Protein AF-A0A960ABI2-F1 (afdb_monomer)

Radius of gyration: 29.82 Å; Cα contacts (8 Å, |Δi|>4): 302; chains: 1; bounding box: 76×62×78 Å

pLDDT: mean 75.03, std 23.2, range [28.2, 98.88]

Secondary structure (DSSP, 8-state):
--SHHHHHHHHHHHHHHHHS--PPPPPPP-------PPP----PPPP----------STTSS-------PPPPPPPPPSP-PPPPPPTTS-HHHHHHHHHHHHHHTTTT-S-EEEEEEEEEEEPPPHHHHTT--S-GGGGS--HHHHHHHHHHHHHTT-SEEEETTEEE-TT--EEEETTEEEETTEEEPSSEEEEEES-HHHHHHHHHH-HHHHHHHHHHH-TTT--EEEEEEEEEEEEPPP-S----SS------

Foldseek 3Di:
DPPPPVVVVVVVVVVVVVVPPDDPDDDDDDDDDDDDDDDDDDDDDDDDDDDDDDDDDDVPPPPDDDDDDDDDDDDDDDDDDDDDPPDCVPDPVSVVVVVVCVVVCQLQQQAKDKFWWKKKWWFFADPVLVVPAPDDSVLRADAQVLLVLLVVLLVVLVFSWKDKVLATDHPPWDWHDDDQFIATLNDTDHDRIMMMTHDDHVSSVVSCCPRPVSVVNVVLCVDSNRNIDIDMDTGRMDMRHGHPHDPPPPPDDPPDD

Structure (mmCIF, N/CA/C/O backbone):
data_AF-A0A960ABI2-F1
#
_entry.id   AF-A0A960ABI2-F1
#
loop_
_atom_site.group_PDB
_atom_site.id
_atom_site.type_symbol
_atom_site.label_atom_id
_atom_site.label_alt_id
_atom_site.label_comp_id
_atom_site.label_asym_id
_atom_site.label_entity_id
_atom_site.label_seq_id
_atom_site.pdbx_PDB_ins_code
_atom_site.Cartn_x
_atom_site.Cartn_y
_atom_site.Cartn_z
_atom_site.occupancy
_atom_site.B_iso_or_equiv
_atom_site.auth_seq_id
_atom_site.auth_comp_id
_atom_site.auth_asym_id
_atom_site.auth_atom_id
_atom_site.pdbx_PDB_model_num
ATOM 1 N N . MET A 1 1 ? 10.052 45.363 19.044 1.00 50.56 1 MET A N 1
ATOM 2 C CA . MET A 1 1 ? 10.915 44.821 20.112 1.00 50.56 1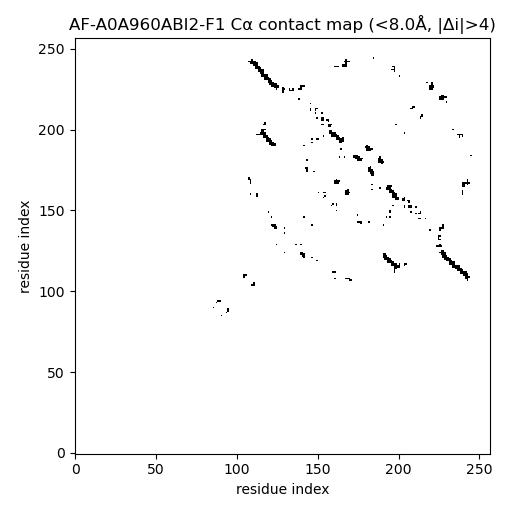 MET A CA 1
ATOM 3 C C . MET A 1 1 ? 10.696 43.316 20.104 1.00 50.56 1 MET A C 1
ATOM 5 O O . MET A 1 1 ? 9.774 42.836 20.737 1.00 50.56 1 MET A O 1
ATOM 9 N N . GLY A 1 2 ? 11.378 42.617 19.197 1.00 55.03 2 GLY A N 1
ATOM 10 C CA . GLY A 1 2 ? 11.049 41.233 18.820 1.00 55.03 2 GLY A CA 1
ATOM 11 C C . GLY A 1 2 ? 12.165 40.562 18.022 1.00 55.03 2 GLY A C 1
ATOM 12 O O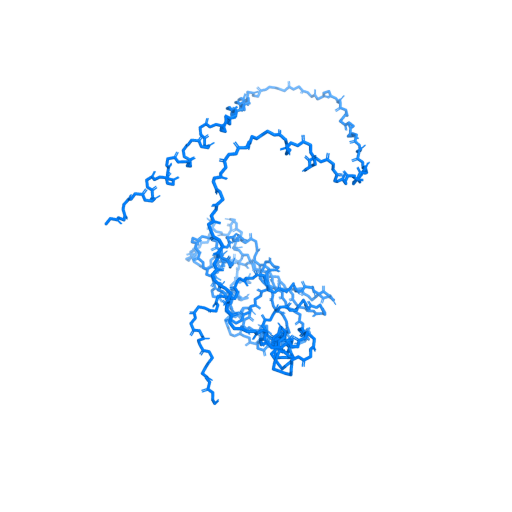 . GLY A 1 2 ? 11.887 39.722 17.183 1.00 55.03 2 GLY A O 1
ATOM 13 N N . ILE A 1 3 ? 13.410 40.993 18.249 1.00 50.91 3 ILE A N 1
ATOM 14 C CA . ILE A 1 3 ? 14.620 40.435 17.621 1.00 50.91 3 ILE A CA 1
ATOM 15 C C . ILE A 1 3 ? 15.522 39.772 18.689 1.00 50.91 3 ILE A C 1
ATOM 17 O O . ILE A 1 3 ? 16.488 39.103 18.366 1.00 50.91 3 ILE A O 1
ATOM 21 N N . GLU A 1 4 ? 15.178 39.857 19.980 1.00 57.94 4 GLU A N 1
ATOM 22 C CA . GLU A 1 4 ? 16.059 39.387 21.066 1.00 57.94 4 GLU A CA 1
ATOM 23 C C . GLU A 1 4 ? 15.903 37.894 21.417 1.00 57.94 4 GLU A C 1
ATOM 25 O O . GLU A 1 4 ? 16.764 37.332 22.089 1.00 57.94 4 GLU A O 1
ATOM 30 N N . MET A 1 5 ? 14.844 37.211 20.963 1.00 53.50 5 MET A N 1
ATOM 31 C CA . MET A 1 5 ? 14.592 35.819 21.370 1.00 53.50 5 MET A CA 1
ATOM 32 C C . MET A 1 5 ? 15.336 34.789 20.503 1.00 53.50 5 MET A C 1
ATOM 34 O O . MET A 1 5 ? 15.873 33.829 21.049 1.00 53.50 5 MET A O 1
ATOM 38 N N . GLU A 1 6 ? 15.446 35.005 19.186 1.00 55.84 6 GLU A N 1
ATOM 39 C CA . GLU A 1 6 ? 16.204 34.106 18.291 1.00 55.84 6 GLU A CA 1
ATOM 40 C C . GLU A 1 6 ? 17.719 34.194 18.513 1.00 55.84 6 GLU A C 1
ATOM 42 O O . GLU A 1 6 ? 18.421 33.181 18.447 1.00 55.84 6 GLU A O 1
ATOM 47 N N . GLU A 1 7 ? 18.227 35.386 18.837 1.00 59.41 7 GLU A N 1
ATOM 48 C CA . GLU A 1 7 ? 19.648 35.588 19.137 1.00 59.41 7 GLU A CA 1
ATOM 49 C C . GLU A 1 7 ? 20.041 34.930 20.462 1.00 59.41 7 GLU A C 1
ATOM 51 O O . GLU A 1 7 ? 21.113 34.332 20.567 1.00 59.41 7 GLU A O 1
ATOM 56 N N . THR A 1 8 ? 19.148 34.966 21.455 1.00 58.25 8 THR A N 1
ATOM 57 C CA . THR A 1 8 ? 19.381 34.319 22.751 1.00 58.25 8 THR A CA 1
ATOM 58 C C . THR A 1 8 ? 19.331 32.795 22.622 1.00 58.25 8 THR A C 1
ATOM 60 O O . THR A 1 8 ? 20.211 32.111 23.143 1.00 58.25 8 THR A O 1
ATOM 63 N N . LEU A 1 9 ? 18.376 32.255 21.850 1.00 61.50 9 LEU A N 1
ATOM 64 C CA . LEU A 1 9 ? 18.285 30.812 21.599 1.00 61.50 9 LEU A CA 1
ATOM 65 C C . LEU A 1 9 ? 19.489 30.282 20.807 1.00 61.50 9 LEU A C 1
ATOM 67 O O . LEU A 1 9 ? 20.021 29.223 21.128 1.00 61.50 9 LEU A O 1
ATOM 71 N N . SER A 1 10 ? 19.949 31.030 19.800 1.00 63.94 10 SER A N 1
ATOM 72 C CA . SER A 1 10 ? 21.108 30.637 18.986 1.00 63.94 10 SER A CA 1
ATOM 73 C C . SER A 1 10 ? 22.407 30.630 19.792 1.00 63.94 10 SER A C 1
ATOM 75 O O . SER A 1 10 ? 23.277 29.793 19.549 1.00 63.94 10 SER A O 1
ATOM 77 N N . ARG A 1 11 ? 22.537 31.536 20.770 1.00 67.88 11 ARG A N 1
ATOM 78 C CA . ARG A 1 11 ? 23.718 31.631 21.637 1.00 67.88 11 ARG A CA 1
ATOM 79 C C . ARG A 1 11 ? 23.794 30.475 22.635 1.00 67.88 11 ARG A C 1
ATOM 81 O O . ARG A 1 11 ? 24.857 29.880 22.776 1.00 67.88 11 ARG A O 1
ATOM 88 N N . GLU A 1 12 ? 22.663 30.114 23.240 1.00 63.44 12 GLU A N 1
ATOM 89 C CA . GLU A 1 12 ? 22.540 28.951 24.132 1.00 63.44 12 GLU A CA 1
ATOM 90 C C . GLU A 1 12 ? 22.800 27.631 23.384 1.00 63.44 12 GLU A C 1
ATOM 92 O O . GLU A 1 12 ? 23.529 26.768 23.874 1.00 63.44 12 GLU A O 1
ATOM 97 N N . LEU A 1 13 ? 22.284 27.484 22.154 1.00 65.12 13 LEU A N 1
ATOM 98 C CA . LEU A 1 13 ? 22.518 26.281 21.346 1.00 65.12 13 LEU A CA 1
ATOM 99 C C . LEU A 1 13 ? 24.001 26.114 20.968 1.00 65.12 13 LEU A C 1
ATOM 101 O O . LEU A 1 13 ? 24.516 24.995 20.971 1.00 65.12 13 LEU A O 1
ATOM 105 N N . HIS A 1 14 ? 24.693 27.221 20.669 1.00 63.38 14 HIS A N 1
ATOM 106 C CA . HIS A 1 14 ? 26.132 27.207 20.392 1.00 63.38 14 HIS A CA 1
ATOM 107 C C . HIS A 1 14 ? 26.955 26.847 21.636 1.00 63.38 14 HIS A C 1
ATOM 109 O O . HIS A 1 14 ? 27.910 26.086 21.519 1.00 63.38 14 HIS A O 1
ATOM 115 N N . GLU A 1 15 ? 26.578 27.325 22.827 1.00 68.75 15 GLU A N 1
ATOM 116 C CA . GLU A 1 15 ? 27.291 27.009 24.075 1.00 68.75 15 GLU A CA 1
ATOM 117 C C . GLU A 1 15 ? 27.152 25.528 24.477 1.00 68.75 15 GLU A C 1
ATOM 119 O O . GLU A 1 15 ? 28.102 24.919 24.980 1.00 68.75 15 GLU A O 1
ATOM 124 N N . VAL A 1 16 ? 25.997 24.913 24.204 1.00 64.75 16 VAL A N 1
ATOM 125 C CA . VAL A 1 16 ? 25.784 23.469 24.409 1.00 64.75 16 VAL A CA 1
ATOM 126 C C . VAL A 1 16 ? 26.562 22.638 23.384 1.00 64.75 16 VAL A C 1
ATOM 128 O O . VAL A 1 16 ? 27.161 21.624 23.751 1.00 64.75 16 VAL A O 1
ATOM 131 N N . ALA A 1 17 ? 26.602 23.070 22.120 1.00 57.53 17 ALA A N 1
ATOM 132 C CA . ALA A 1 17 ? 27.343 22.384 21.062 1.00 57.53 17 ALA A CA 1
ATOM 133 C C . ALA A 1 17 ? 28.865 22.400 21.301 1.00 57.53 17 ALA A C 1
ATOM 135 O O . ALA A 1 17 ? 29.517 21.378 21.101 1.00 57.53 17 ALA A O 1
ATOM 136 N N . ASP A 1 18 ? 29.420 23.507 21.806 1.00 59.41 18 ASP A N 1
ATOM 137 C CA . ASP A 1 18 ? 30.865 23.650 22.059 1.00 59.41 18 ASP A CA 1
ATOM 138 C C . ASP A 1 18 ? 31.349 22.812 23.262 1.00 59.41 18 ASP A C 1
ATOM 140 O O . ASP A 1 18 ? 32.520 22.442 23.367 1.00 59.41 18 ASP A O 1
ATOM 144 N N . ARG A 1 19 ? 30.435 22.454 24.175 1.00 57.38 19 ARG A N 1
ATOM 145 C CA . ARG A 1 19 ? 30.711 21.571 25.324 1.00 57.38 19 ARG A CA 1
ATOM 146 C C . ARG A 1 19 ? 30.591 20.081 24.998 1.00 57.38 19 ARG A C 1
ATOM 148 O O . ARG A 1 19 ? 31.100 19.252 25.756 1.00 57.38 19 ARG A O 1
ATOM 155 N N . LEU A 1 20 ? 29.970 19.729 23.873 1.00 51.91 20 LEU A N 1
ATOM 156 C CA . LEU A 1 20 ? 29.959 18.376 23.320 1.00 51.91 20 LEU A CA 1
ATOM 157 C C . LEU A 1 20 ? 31.232 18.169 22.492 1.00 51.91 20 LEU A C 1
ATOM 159 O O . LEU A 1 20 ? 31.223 18.236 21.267 1.00 51.91 20 LEU A O 1
ATOM 163 N N . ALA A 1 21 ? 32.351 17.905 23.168 1.00 44.94 21 ALA A N 1
ATOM 164 C CA . ALA A 1 21 ? 33.585 17.501 22.503 1.00 44.94 21 ALA A CA 1
ATOM 165 C C . ALA A 1 21 ? 33.379 16.147 21.794 1.00 44.94 21 ALA A C 1
ATOM 167 O O . ALA A 1 21 ? 33.555 15.084 22.390 1.00 44.94 21 ALA A O 1
ATOM 168 N N . VAL A 1 22 ? 32.986 16.182 20.519 1.00 52.03 22 VAL A N 1
ATOM 169 C CA . VAL A 1 22 ? 32.962 15.005 19.647 1.00 52.03 22 VAL A CA 1
ATOM 170 C C . VAL A 1 22 ? 34.419 14.653 19.331 1.00 52.03 22 VAL A C 1
ATOM 172 O O . VAL A 1 22 ? 35.119 15.469 18.724 1.00 52.03 22 VAL A O 1
ATOM 175 N N . PRO A 1 23 ? 34.931 13.482 19.751 1.00 44.78 23 PRO A N 1
ATOM 176 C CA . PRO A 1 23 ? 36.291 13.093 19.411 1.00 44.78 23 PRO A CA 1
ATOM 177 C C . PRO A 1 23 ? 36.419 12.965 17.885 1.00 44.78 23 PRO A C 1
ATOM 179 O O . PRO A 1 23 ? 35.484 12.490 17.233 1.00 44.78 23 PRO A O 1
ATOM 182 N N . PRO A 1 24 ? 37.558 13.360 17.289 1.00 55.47 24 PRO A N 1
ATOM 183 C CA . PRO A 1 24 ? 37.765 13.175 15.862 1.00 55.47 24 PRO A CA 1
ATOM 184 C C . PRO A 1 24 ? 37.650 11.687 15.511 1.00 55.47 24 PRO A C 1
ATOM 186 O O . PRO A 1 24 ? 38.212 10.828 16.196 1.00 55.47 24 PRO A O 1
ATOM 189 N N . MET A 1 25 ? 36.916 11.395 14.435 1.00 40.91 25 MET A N 1
ATOM 190 C CA . MET A 1 25 ? 36.805 10.048 13.876 1.00 40.91 25 MET A CA 1
ATOM 191 C C . MET A 1 25 ? 38.209 9.476 13.622 1.00 40.91 25 MET A C 1
ATOM 193 O O . MET A 1 25 ? 39.044 10.170 13.033 1.00 40.91 25 MET A O 1
ATOM 197 N N . PRO A 1 26 ? 38.501 8.231 14.038 1.00 50.69 26 PRO A N 1
ATOM 198 C CA . PRO A 1 26 ? 39.772 7.604 13.717 1.00 50.69 26 PRO A CA 1
ATOM 199 C C . PRO A 1 26 ? 39.891 7.437 12.200 1.00 50.69 26 PRO A C 1
ATOM 201 O O . PRO A 1 26 ? 38.970 6.954 11.538 1.00 50.69 26 PRO A O 1
ATOM 204 N N . SER A 1 27 ? 41.037 7.827 11.646 1.00 56.22 27 SER A N 1
ATOM 205 C CA . SER A 1 27 ? 41.346 7.631 10.232 1.00 56.22 27 SER A CA 1
ATOM 206 C C . SER A 1 27 ? 41.270 6.142 9.889 1.00 56.22 27 SER A C 1
ATOM 208 O O . SER A 1 27 ? 41.967 5.329 10.502 1.00 56.22 27 SER A O 1
ATOM 210 N N . LEU A 1 28 ? 40.448 5.776 8.903 1.00 45.78 28 LEU A N 1
ATOM 211 C CA . LEU A 1 28 ? 40.446 4.417 8.366 1.00 45.78 28 LEU A CA 1
ATOM 212 C C . LEU A 1 28 ? 41.828 4.111 7.761 1.00 45.78 28 LEU A C 1
ATOM 214 O O . LEU A 1 28 ? 42.373 4.952 7.040 1.00 45.78 28 LEU A O 1
ATOM 218 N N . PRO A 1 29 ? 42.418 2.934 8.028 1.00 49.16 29 PRO A N 1
ATOM 219 C CA . PRO A 1 29 ? 43.673 2.555 7.403 1.00 49.16 29 PRO A CA 1
ATOM 220 C C . PRO A 1 29 ? 43.482 2.389 5.891 1.00 49.16 29 PRO A C 1
ATOM 222 O O . PRO A 1 29 ? 42.629 1.632 5.429 1.00 49.16 29 PRO A O 1
ATOM 225 N N . SER A 1 30 ? 44.316 3.081 5.118 1.00 49.69 30 SER A N 1
ATOM 226 C CA . SER A 1 30 ? 44.442 2.903 3.674 1.00 49.69 30 SER A CA 1
ATOM 227 C C . SER A 1 30 ? 44.858 1.459 3.375 1.00 49.69 30 SER A C 1
ATOM 229 O O . SER A 1 30 ? 45.963 1.042 3.72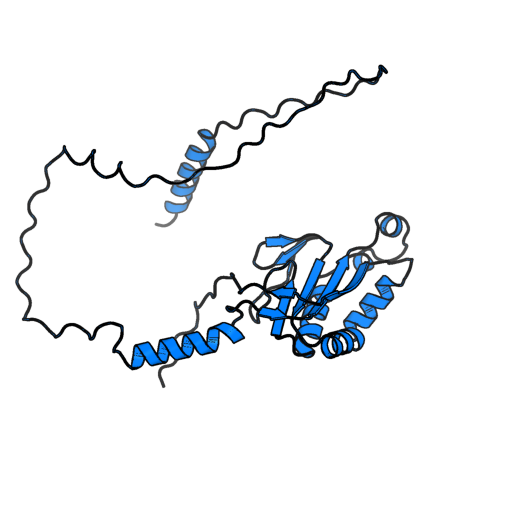9 1.00 49.69 30 SER A O 1
ATOM 231 N N . HIS A 1 31 ? 43.988 0.679 2.732 1.00 43.00 31 HIS A N 1
ATOM 232 C CA . HIS A 1 31 ? 44.311 -0.682 2.312 1.00 43.00 31 HIS A CA 1
ATOM 233 C C . HIS A 1 31 ? 45.368 -0.664 1.197 1.00 43.00 31 HIS A C 1
ATOM 235 O O . HIS A 1 31 ? 45.055 -0.499 0.022 1.00 43.00 31 HIS A O 1
ATOM 241 N N . ALA A 1 32 ? 46.629 -0.882 1.571 1.00 41.94 32 ALA A N 1
ATOM 242 C CA . ALA A 1 32 ? 47.635 -1.426 0.672 1.00 41.94 32 ALA A CA 1
ATOM 243 C C . ALA A 1 32 ? 47.506 -2.957 0.674 1.00 41.94 32 ALA A C 1
ATOM 245 O O . ALA A 1 32 ? 47.556 -3.603 1.722 1.00 41.94 32 ALA A O 1
ATOM 246 N N . SER A 1 33 ? 47.319 -3.534 -0.510 1.00 49.34 33 SER A N 1
ATOM 247 C CA . SER A 1 33 ? 47.290 -4.974 -0.738 1.00 49.34 33 SER A CA 1
ATOM 248 C C . SER A 1 33 ? 48.648 -5.605 -0.423 1.00 49.34 33 SER A C 1
ATOM 250 O O . SER A 1 33 ? 49.633 -5.268 -1.081 1.00 49.34 33 SER A O 1
ATOM 252 N N . ASN A 1 34 ? 48.706 -6.583 0.484 1.00 40.75 34 ASN A N 1
ATOM 253 C CA . ASN A 1 34 ? 49.533 -7.765 0.241 1.00 40.75 34 ASN A CA 1
ATOM 254 C C . ASN A 1 34 ? 49.132 -8.960 1.111 1.00 40.75 34 ASN A C 1
ATOM 256 O O . ASN A 1 34 ? 48.741 -8.811 2.266 1.00 40.75 34 ASN A O 1
ATOM 260 N N . GLY A 1 35 ? 49.198 -10.142 0.502 1.00 48.28 35 GLY A N 1
ATOM 261 C CA . GLY A 1 35 ? 48.619 -11.383 1.001 1.00 48.28 35 GLY A CA 1
ATOM 262 C C . GLY A 1 35 ? 49.272 -11.972 2.254 1.00 48.28 35 GLY A C 1
ATOM 263 O O . GLY A 1 35 ? 50.480 -11.900 2.459 1.00 48.28 35 GLY A O 1
ATOM 264 N N . GLY A 1 36 ? 48.434 -12.634 3.052 1.00 37.72 36 GLY A N 1
ATOM 265 C CA . GLY A 1 36 ? 48.808 -13.487 4.177 1.00 37.72 36 GLY A CA 1
ATOM 266 C C . GLY A 1 36 ? 47.552 -13.971 4.904 1.00 37.72 36 GLY A C 1
ATOM 267 O O . GLY A 1 36 ? 46.779 -13.163 5.405 1.00 37.72 36 GLY A O 1
ATOM 268 N N . GLN A 1 37 ? 47.302 -15.282 4.900 1.00 46.75 37 GLN A N 1
ATOM 269 C CA . GLN A 1 37 ? 46.106 -15.913 5.476 1.00 46.75 37 GLN A CA 1
ATOM 270 C C . GLN A 1 37 ? 46.039 -15.853 7.025 1.00 46.75 37 GLN A C 1
ATOM 272 O O . GLN A 1 37 ? 47.053 -15.607 7.678 1.00 46.75 37 GLN A O 1
ATOM 277 N N . PRO A 1 38 ? 44.842 -16.058 7.622 1.00 47.62 38 PRO A N 1
ATOM 278 C CA . PRO A 1 38 ? 44.431 -15.428 8.878 1.00 47.62 38 PRO A CA 1
ATOM 279 C C . PRO A 1 38 ? 44.783 -16.240 10.132 1.00 47.62 38 PRO A C 1
ATOM 281 O O . PRO A 1 38 ? 44.641 -17.464 10.161 1.00 47.62 38 PRO A O 1
ATOM 284 N N . SER A 1 39 ? 45.140 -15.555 11.224 1.00 56.03 39 SER A N 1
ATOM 285 C CA . SER A 1 39 ? 45.181 -16.165 12.555 1.00 56.03 39 SER A CA 1
ATOM 286 C C . SER A 1 39 ? 43.807 -16.063 13.225 1.00 56.03 39 SER A C 1
ATOM 288 O O . SER A 1 39 ? 43.250 -14.991 13.448 1.00 56.03 39 SER A O 1
ATOM 290 N N . ARG A 1 40 ? 43.236 -17.233 13.523 1.00 52.59 40 ARG A N 1
ATOM 291 C CA . ARG A 1 40 ? 41.988 -17.398 14.268 1.00 52.59 40 ARG A CA 1
ATOM 292 C C . ARG A 1 40 ? 42.180 -16.891 15.699 1.00 52.59 40 ARG A C 1
ATOM 294 O O . ARG A 1 40 ? 42.911 -17.507 16.472 1.00 52.59 40 ARG A O 1
ATOM 301 N N . ARG A 1 41 ? 41.471 -15.831 16.081 1.00 47.25 41 ARG A N 1
ATOM 302 C CA . ARG A 1 41 ? 41.069 -15.613 17.475 1.00 47.25 41 ARG A CA 1
ATOM 303 C C . ARG A 1 41 ? 39.562 -15.451 17.517 1.00 47.25 41 ARG A C 1
ATOM 305 O O . ARG A 1 41 ? 39.009 -14.524 16.936 1.00 47.25 41 ARG A O 1
ATOM 312 N N . ALA A 1 42 ? 38.936 -16.434 18.152 1.00 43.88 42 ALA A N 1
ATOM 313 C CA . ALA A 1 42 ? 37.531 -16.441 18.488 1.00 43.88 42 ALA A CA 1
ATOM 314 C C . ALA A 1 42 ? 37.229 -15.232 19.378 1.00 43.88 42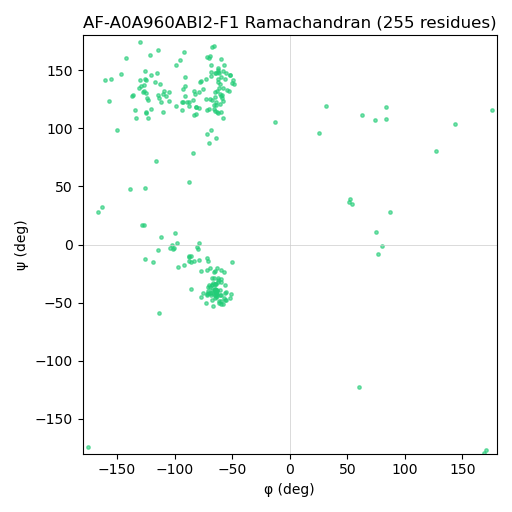 ALA A C 1
ATOM 316 O O . ALA A 1 42 ? 37.888 -15.015 20.393 1.00 43.88 42 ALA A O 1
ATOM 317 N N . TRP A 1 43 ? 36.253 -14.442 18.955 1.00 35.22 43 TRP A N 1
ATOM 318 C CA . TRP A 1 43 ? 35.583 -13.467 19.795 1.00 35.22 43 TRP A CA 1
ATOM 319 C C . TRP A 1 43 ? 34.493 -14.219 20.565 1.00 35.22 43 TRP A C 1
ATOM 321 O O . TRP A 1 43 ? 33.538 -14.708 19.962 1.00 35.22 43 TRP A O 1
ATOM 331 N N . GLU A 1 44 ? 34.664 -14.359 21.878 1.00 40.62 44 GLU A N 1
ATOM 332 C CA . GLU A 1 44 ? 33.614 -14.818 22.790 1.00 40.62 44 GLU A CA 1
ATOM 333 C C . GLU A 1 44 ? 32.879 -13.586 23.349 1.00 40.62 44 GLU A C 1
ATOM 335 O O . GLU A 1 44 ? 33.529 -12.716 23.934 1.00 40.62 44 GLU A O 1
ATOM 340 N N . PRO A 1 45 ? 31.549 -13.465 23.189 1.00 37.03 45 PRO A N 1
ATOM 341 C CA . PRO A 1 45 ? 30.793 -12.393 23.824 1.00 37.03 45 PRO A CA 1
ATOM 342 C C . PRO A 1 45 ? 30.445 -12.770 25.275 1.00 37.03 45 PRO A C 1
ATOM 344 O O . PRO A 1 45 ? 29.900 -13.855 25.496 1.00 37.03 45 PRO A O 1
ATOM 347 N N . PRO A 1 46 ? 30.656 -11.902 26.284 1.00 45.94 46 PRO A N 1
ATOM 348 C CA . PRO A 1 46 ? 29.982 -12.081 27.556 1.00 45.94 46 PRO A CA 1
ATOM 349 C C . PRO A 1 46 ? 28.539 -11.577 27.443 1.00 45.94 46 PRO A C 1
ATOM 351 O O . PRO A 1 46 ? 28.271 -10.397 27.217 1.00 45.94 46 PRO A O 1
ATOM 354 N N . LEU A 1 47 ? 27.608 -12.511 27.624 1.00 43.22 47 LEU A N 1
ATOM 355 C CA . LEU A 1 47 ? 26.231 -12.253 28.030 1.00 43.22 47 LEU A CA 1
ATOM 356 C C . LEU A 1 47 ? 26.235 -11.537 29.389 1.00 43.22 47 LEU A C 1
ATOM 358 O O . LEU A 1 47 ? 26.801 -12.065 30.344 1.00 43.22 47 LEU A O 1
ATOM 362 N N . VAL A 1 48 ? 25.535 -10.409 29.515 1.00 35.72 48 VAL A N 1
ATOM 363 C CA . VAL A 1 48 ? 25.008 -9.968 30.815 1.00 35.72 48 VAL A CA 1
ATOM 364 C C . VAL A 1 48 ? 23.557 -9.552 30.633 1.00 35.72 48 VAL A C 1
ATOM 366 O O . VAL A 1 48 ? 23.241 -8.532 30.028 1.00 35.72 48 VAL A O 1
ATOM 369 N N . ALA A 1 49 ? 22.681 -10.390 31.173 1.00 29.42 49 ALA A N 1
ATOM 370 C CA . ALA A 1 49 ? 21.298 -10.081 31.471 1.00 29.42 49 ALA A CA 1
ATOM 371 C C . ALA A 1 49 ? 21.158 -9.727 32.965 1.00 29.42 49 ALA A C 1
ATOM 373 O O . ALA A 1 49 ? 21.892 -10.259 33.795 1.00 29.42 49 ALA A O 1
ATOM 374 N N . ALA A 1 50 ? 20.121 -8.934 33.255 1.00 28.20 50 ALA A N 1
ATOM 375 C CA . ALA A 1 50 ? 19.385 -8.787 34.520 1.00 28.20 50 ALA A CA 1
ATOM 376 C C . ALA A 1 50 ? 19.913 -7.845 35.631 1.00 28.20 50 ALA A C 1
ATOM 378 O O . ALA A 1 50 ? 20.939 -8.097 36.252 1.00 28.20 50 ALA A O 1
ATOM 379 N N . ALA A 1 51 ? 19.089 -6.825 35.940 1.00 32.72 51 ALA A N 1
ATOM 380 C CA . ALA A 1 51 ? 18.408 -6.557 37.234 1.00 32.72 51 ALA A CA 1
ATOM 381 C C . ALA A 1 51 ? 18.332 -5.032 37.525 1.00 32.72 51 ALA A C 1
ATOM 383 O O . ALA A 1 51 ? 19.355 -4.383 37.687 1.00 32.72 51 ALA A O 1
ATOM 384 N N . THR A 1 52 ? 17.184 -4.360 37.357 1.00 30.38 52 THR A N 1
ATOM 385 C CA . THR A 1 52 ? 16.067 -4.135 38.317 1.00 30.38 52 THR A CA 1
ATOM 386 C C . THR A 1 52 ? 16.340 -3.108 39.443 1.00 30.38 52 THR A C 1
ATOM 388 O O . THR A 1 52 ? 17.045 -3.398 40.397 1.00 30.38 52 THR A O 1
ATOM 391 N N . ILE A 1 53 ? 15.700 -1.931 39.316 1.00 37.88 53 ILE A N 1
ATOM 392 C CA . ILE A 1 53 ? 15.014 -1.067 40.317 1.00 37.88 53 ILE A CA 1
ATOM 393 C C . ILE A 1 53 ? 15.520 -1.039 41.783 1.00 37.88 53 ILE A C 1
ATOM 395 O O . ILE A 1 53 ? 15.290 -1.995 42.515 1.00 37.88 53 ILE A O 1
ATOM 399 N N . VAL A 1 54 ? 15.954 0.150 42.251 1.00 36.38 54 VAL A N 1
ATOM 400 C CA . VAL A 1 54 ? 15.714 0.740 43.604 1.00 36.38 54 VAL A CA 1
ATOM 401 C C . VAL A 1 54 ? 15.694 2.281 43.439 1.00 36.38 54 VAL A C 1
ATOM 403 O O . VAL A 1 54 ? 16.704 2.864 43.070 1.00 36.38 54 VAL A O 1
ATOM 406 N N . VAL A 1 55 ? 14.532 2.946 43.352 1.00 31.19 55 VAL A N 1
ATOM 407 C CA . VAL A 1 55 ? 13.743 3.605 44.427 1.00 31.19 55 VAL A CA 1
ATOM 408 C C . VAL A 1 55 ? 14.451 4.774 45.152 1.00 31.19 55 VAL A C 1
ATOM 410 O O . VAL A 1 55 ? 15.373 4.573 45.929 1.00 31.19 55 VAL A O 1
ATOM 413 N N . LEU A 1 56 ? 13.931 5.990 44.909 1.00 43.12 56 LEU A N 1
ATOM 414 C CA . LEU A 1 56 ? 13.764 7.146 45.818 1.00 43.12 56 LEU A CA 1
ATOM 415 C C . LEU A 1 56 ? 14.720 7.272 47.028 1.00 43.12 56 LEU A C 1
ATOM 417 O O . LEU A 1 56 ? 14.392 6.774 48.101 1.00 43.12 56 LEU A O 1
ATOM 421 N N . ALA A 1 57 ? 15.807 8.055 46.916 1.00 37.56 57 ALA A N 1
ATOM 422 C CA . ALA A 1 57 ? 16.528 8.583 48.094 1.00 37.56 57 ALA A CA 1
ATOM 423 C C . ALA A 1 57 ? 17.492 9.771 47.830 1.00 37.56 57 ALA A C 1
ATOM 425 O O . ALA A 1 57 ? 18.509 9.873 48.508 1.00 37.56 57 ALA A O 1
ATOM 426 N N . VAL A 1 58 ? 17.234 10.676 46.869 1.00 38.84 58 VAL A N 1
ATOM 427 C CA . VAL A 1 58 ? 18.130 11.850 46.647 1.00 38.84 58 VAL A CA 1
ATOM 428 C C . VAL A 1 58 ? 17.419 13.215 46.680 1.00 38.84 58 VAL A C 1
ATOM 430 O O . VAL A 1 58 ? 18.065 14.234 46.884 1.00 38.84 58 VAL A O 1
ATOM 433 N N . VAL A 1 59 ? 16.082 13.273 46.646 1.00 40.88 59 VAL A N 1
ATOM 434 C CA . VAL A 1 59 ? 15.332 14.552 46.767 1.00 40.88 59 VAL A CA 1
ATOM 435 C C . VAL A 1 59 ? 15.180 15.024 48.232 1.00 40.88 59 VAL A C 1
ATOM 437 O O . VAL A 1 59 ? 14.661 16.100 48.497 1.00 40.88 59 VAL A O 1
ATOM 440 N N . GLY A 1 60 ? 15.666 14.257 49.214 1.00 38.34 60 GLY A N 1
ATOM 441 C CA . GLY A 1 60 ? 15.463 14.539 50.643 1.00 38.34 60 GLY A CA 1
ATOM 442 C C . GLY A 1 60 ? 16.623 15.193 51.405 1.00 38.34 60 GLY A C 1
ATOM 443 O O . GLY A 1 60 ? 16.451 15.445 52.592 1.00 38.34 60 GLY A O 1
ATOM 444 N N . LEU A 1 61 ? 17.793 15.441 50.796 1.00 38.59 61 LEU A N 1
ATOM 445 C CA . LEU A 1 61 ? 19.002 15.799 51.571 1.00 38.59 61 LEU A CA 1
ATOM 446 C C . LEU A 1 61 ? 19.726 17.091 51.153 1.00 38.59 61 LEU A C 1
ATOM 448 O O . LEU A 1 61 ? 20.849 17.318 51.578 1.00 38.59 61 LEU A O 1
ATOM 452 N N . LEU A 1 62 ? 19.092 17.984 50.393 1.00 43.25 62 LEU A N 1
ATOM 453 C CA . LEU A 1 62 ? 19.664 19.305 50.073 1.00 43.25 62 LEU A CA 1
ATOM 454 C C . LEU A 1 62 ? 18.603 20.413 50.147 1.00 43.25 62 LEU A C 1
ATOM 456 O O . LEU A 1 62 ? 18.466 21.240 49.255 1.00 43.25 62 LEU A O 1
ATOM 460 N N . ALA A 1 63 ? 17.827 20.413 51.233 1.00 41.62 63 ALA A N 1
ATOM 461 C CA . ALA A 1 63 ? 16.892 21.487 51.568 1.00 41.62 63 ALA A CA 1
ATOM 462 C C . ALA A 1 63 ? 17.146 22.025 52.984 1.00 41.62 63 ALA A C 1
ATOM 464 O O . ALA A 1 63 ? 16.226 22.153 53.788 1.00 41.62 63 ALA A O 1
ATOM 465 N N . LEU A 1 64 ? 18.408 22.326 53.298 1.00 46.41 64 LEU A N 1
ATOM 466 C CA . LEU A 1 64 ? 18.770 23.170 54.433 1.00 46.41 64 LEU A CA 1
ATOM 467 C C . LEU A 1 64 ? 19.874 24.135 53.992 1.00 46.41 64 LEU A C 1
ATOM 469 O O . LEU A 1 64 ? 20.907 23.688 53.506 1.00 46.41 64 LEU A O 1
ATOM 473 N N . GLN A 1 65 ? 19.624 25.427 54.242 1.00 43.16 65 GLN A N 1
ATOM 474 C CA . GLN A 1 65 ? 20.387 26.631 53.858 1.00 43.16 65 GLN A CA 1
ATOM 475 C C . GLN A 1 65 ? 20.045 27.093 52.429 1.00 43.16 65 GLN A C 1
ATOM 477 O O . GLN A 1 65 ? 20.358 26.417 51.465 1.00 43.16 65 GLN A O 1
ATOM 482 N N . GLU A 1 66 ? 19.324 28.193 52.205 1.00 43.06 66 GLU A N 1
ATOM 483 C CA . GLU A 1 66 ? 19.453 29.522 52.821 1.00 43.06 66 GLU A CA 1
ATOM 484 C C . GLU A 1 66 ? 18.083 30.219 52.970 1.00 43.06 66 GLU A C 1
ATOM 486 O O . GLU A 1 66 ? 17.182 30.042 52.150 1.00 43.06 66 GLU A O 1
ATOM 491 N N . GLY A 1 67 ? 17.924 31.008 54.036 1.00 34.97 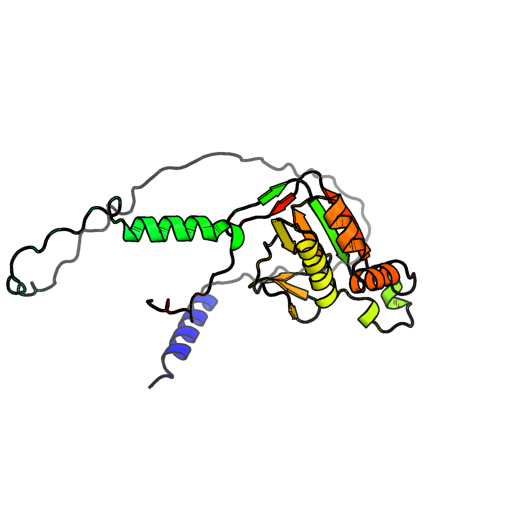67 GLY A N 1
ATOM 492 C CA . GLY A 1 67 ? 16.720 31.792 54.317 1.00 34.97 67 GLY A CA 1
ATOM 493 C C . GLY A 1 67 ? 16.757 33.219 53.757 1.00 34.97 67 GLY A C 1
ATOM 494 O O . GLY A 1 67 ? 17.817 33.747 53.439 1.00 34.97 67 GLY A O 1
ATOM 495 N N . GLY A 1 68 ? 15.578 33.853 53.725 1.00 40.41 68 GLY A N 1
ATOM 496 C CA . GLY A 1 68 ? 15.407 35.303 53.569 1.00 40.41 68 GLY A CA 1
ATOM 497 C C . GLY A 1 68 ? 14.462 35.710 52.434 1.00 40.41 68 GLY A C 1
ATOM 498 O O . GLY A 1 68 ? 14.917 36.089 51.361 1.00 40.41 68 GLY A O 1
ATOM 499 N N . HIS A 1 69 ? 13.149 35.664 52.667 1.00 46.47 69 HIS A N 1
ATOM 500 C CA . HIS A 1 69 ? 12.159 36.429 51.898 1.00 46.47 69 HIS A CA 1
ATOM 501 C C . HIS A 1 69 ? 11.159 37.038 52.883 1.00 46.47 69 HIS A C 1
ATOM 503 O O . HIS A 1 69 ? 10.638 36.331 53.749 1.00 46.47 69 HIS A O 1
ATOM 509 N N . ASP A 1 70 ? 10.936 38.347 52.771 1.00 45.53 70 ASP A N 1
ATOM 510 C CA . ASP A 1 70 ? 9.991 39.094 53.600 1.00 45.53 70 ASP A CA 1
ATOM 511 C C . ASP A 1 70 ? 8.572 38.496 53.509 1.00 45.53 70 ASP A C 1
ATOM 513 O O . ASP A 1 70 ? 8.145 38.073 52.429 1.00 45.53 70 ASP A O 1
ATOM 517 N N . PRO A 1 71 ? 7.799 38.455 54.611 1.00 49.47 71 PRO A N 1
ATOM 518 C CA . PRO A 1 71 ? 6.433 37.957 5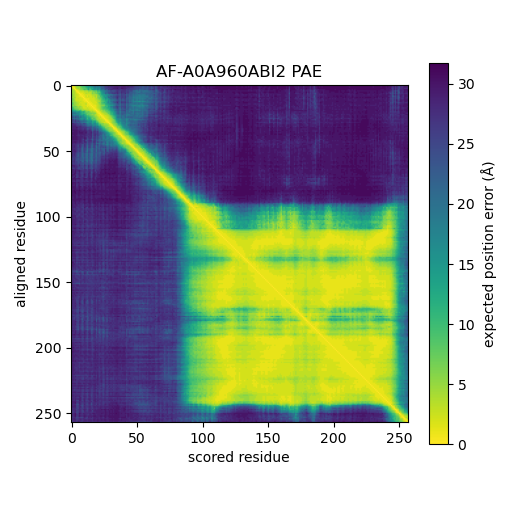4.570 1.00 49.47 71 PRO A CA 1
ATOM 519 C C . PRO A 1 71 ? 5.535 38.936 53.803 1.00 49.47 71 PRO A C 1
ATOM 521 O O . PRO A 1 71 ? 5.305 40.068 54.228 1.00 49.47 71 PRO A O 1
ATOM 524 N N . GLN A 1 72 ? 4.984 38.480 52.679 1.00 47.31 72 GLN A N 1
ATOM 525 C CA . GLN A 1 72 ? 3.944 39.203 51.951 1.00 47.31 72 GLN A CA 1
ATOM 526 C C . GLN A 1 72 ? 2.670 39.299 52.820 1.00 47.31 72 GLN A C 1
ATOM 528 O O . GLN A 1 72 ? 2.243 38.280 53.372 1.00 47.31 72 GLN A O 1
ATOM 533 N N . PRO A 1 73 ? 2.046 40.485 52.976 1.00 44.41 73 PRO A N 1
ATOM 534 C CA . PRO A 1 73 ? 0.832 40.625 53.776 1.00 44.41 73 PRO A CA 1
ATOM 535 C C . PRO A 1 73 ? -0.320 39.795 53.193 1.00 44.41 73 PRO A C 1
ATOM 537 O O . PRO A 1 73 ? -0.504 39.720 51.977 1.00 44.41 73 PRO A O 1
ATOM 540 N N . ALA A 1 74 ? -1.095 39.166 54.080 1.00 42.00 74 ALA A N 1
ATOM 541 C CA . ALA A 1 74 ? -2.202 38.294 53.707 1.00 42.00 74 ALA A CA 1
ATOM 542 C C . ALA A 1 74 ? -3.273 39.050 52.889 1.00 42.00 74 ALA A C 1
ATOM 544 O O . ALA A 1 74 ? -3.636 40.173 53.255 1.00 42.00 74 ALA A O 1
ATOM 545 N N . PRO A 1 75 ? -3.822 38.449 51.816 1.00 44.88 75 PRO A N 1
ATOM 546 C CA . PRO A 1 75 ? -4.968 39.018 51.117 1.00 44.88 75 PRO A CA 1
ATOM 547 C C . PRO A 1 75 ? -6.206 39.029 52.037 1.00 44.88 75 PRO A C 1
ATOM 549 O O . PRO A 1 75 ? -6.352 38.138 52.880 1.00 44.88 75 PRO A O 1
ATOM 552 N N . PRO A 1 76 ? -7.112 40.016 51.903 1.00 48.25 76 PRO A N 1
ATOM 553 C CA . PRO A 1 76 ? -8.313 40.086 52.731 1.00 48.25 76 PRO A CA 1
ATOM 554 C C . PRO A 1 76 ? -9.230 38.874 52.478 1.00 48.25 76 PRO A C 1
ATOM 556 O O . PRO A 1 76 ? -9.290 38.380 51.349 1.00 48.25 76 PRO A O 1
ATOM 559 N N . PRO A 1 77 ? -9.969 38.389 53.495 1.00 50.12 77 PRO A N 1
ATOM 560 C CA . PRO A 1 77 ? -10.856 37.244 53.330 1.00 50.12 77 PRO A CA 1
ATOM 561 C C . PRO A 1 77 ? -11.990 37.570 52.347 1.00 50.12 77 PRO A C 1
ATOM 563 O O . PRO A 1 77 ? -12.778 38.490 52.567 1.00 50.12 77 PRO A O 1
ATOM 566 N N . GLY A 1 78 ? -12.065 36.803 51.256 1.00 44.16 78 GLY A N 1
ATOM 567 C CA . GLY A 1 78 ? -13.201 36.804 50.331 1.00 44.16 78 GLY A CA 1
ATOM 568 C C . GLY A 1 78 ? -14.447 36.143 50.946 1.00 44.16 78 GLY A C 1
ATOM 569 O O . GLY A 1 78 ? -14.331 35.417 51.938 1.00 44.16 78 GLY A O 1
ATOM 570 N N . PRO A 1 79 ? -15.650 36.391 50.392 1.00 45.78 79 PRO A N 1
ATOM 571 C CA . PRO A 1 79 ? -16.893 35.847 50.929 1.00 45.78 79 PRO A CA 1
ATOM 572 C C . PRO A 1 79 ? -16.917 34.310 50.897 1.00 45.78 79 PRO A C 1
ATOM 574 O O . PRO A 1 79 ? -16.314 33.671 50.037 1.00 45.78 79 PRO A O 1
ATOM 577 N N . ALA A 1 80 ? -17.614 33.747 51.885 1.00 45.56 80 ALA A N 1
ATOM 578 C CA . ALA A 1 80 ? -17.638 32.337 52.248 1.00 45.56 80 ALA A CA 1
ATOM 579 C C . ALA A 1 80 ? -17.934 31.358 51.092 1.00 45.56 80 ALA A C 1
ATOM 581 O O . ALA A 1 80 ? -18.740 31.632 50.206 1.00 45.56 80 ALA A O 1
ATOM 582 N N . ALA A 1 81 ? -17.283 30.195 51.196 1.00 45.22 81 ALA A N 1
ATOM 583 C CA . ALA A 1 81 ? -17.430 28.952 50.439 1.00 45.22 81 ALA A CA 1
ATOM 584 C C . ALA A 1 81 ? -18.682 28.835 49.545 1.00 45.22 81 ALA A C 1
ATOM 586 O O . ALA A 1 81 ? -19.778 28.525 50.014 1.00 45.22 81 ALA A O 1
ATOM 587 N N . SER A 1 82 ? -18.474 28.964 48.231 1.00 44.12 82 SER A N 1
ATOM 588 C CA . SER A 1 82 ? -19.323 28.289 47.251 1.00 44.12 82 SER A CA 1
ATOM 589 C C . SER A 1 82 ? -18.917 26.816 47.191 1.00 44.12 82 SER A C 1
ATOM 591 O O . SER A 1 82 ? -17.741 26.478 47.322 1.00 44.12 82 SER A O 1
ATOM 593 N N . GLN A 1 83 ? -19.916 25.955 47.065 1.00 51.03 83 GLN A N 1
ATOM 594 C CA . GLN A 1 83 ? -19.840 24.500 47.153 1.00 51.03 83 GLN A CA 1
ATOM 595 C C . GLN A 1 83 ? -18.695 23.931 46.303 1.00 51.03 83 GLN A C 1
ATOM 597 O O . GLN A 1 83 ? -18.480 24.359 45.168 1.00 51.03 83 GLN A O 1
ATOM 602 N N . ALA A 1 84 ? -17.971 22.952 46.854 1.00 46.06 84 ALA A N 1
ATOM 603 C CA . ALA A 1 84 ? -17.015 22.172 46.079 1.00 46.06 84 ALA A CA 1
ATOM 604 C C . ALA A 1 84 ? -17.740 21.571 44.858 1.00 46.06 84 ALA A C 1
ATOM 606 O O . ALA A 1 84 ? -18.840 21.035 45.033 1.00 46.06 84 ALA A O 1
ATOM 607 N N . PRO A 1 85 ? -17.175 21.659 43.638 1.00 53.16 85 PRO A N 1
ATOM 608 C CA . PRO A 1 85 ? -17.754 20.978 42.488 1.00 53.16 85 PRO A CA 1
ATOM 609 C C . PRO A 1 85 ? -17.899 19.483 42.806 1.00 53.16 85 PRO A C 1
ATOM 611 O O . PRO A 1 85 ? -17.074 18.947 43.561 1.00 53.16 85 PRO A O 1
ATOM 614 N N . PRO A 1 86 ? -18.932 18.802 42.271 1.00 51.41 86 PRO A N 1
ATOM 615 C CA . PRO A 1 86 ? -19.058 17.364 42.444 1.00 51.41 86 PRO A CA 1
ATOM 616 C C . PRO A 1 86 ? -17.747 16.696 42.028 1.00 51.41 86 PRO A C 1
ATOM 618 O O . PRO A 1 86 ? -17.037 17.176 41.137 1.00 51.41 86 PRO A O 1
ATOM 621 N N . SER A 1 87 ? -17.399 15.606 42.714 1.00 56.47 87 SER A N 1
ATOM 622 C CA . SER A 1 87 ? -16.226 14.816 42.353 1.00 56.47 87 SER A CA 1
ATOM 623 C C . SER A 1 87 ? -16.274 14.525 40.845 1.00 56.47 87 SER A C 1
ATOM 625 O O . SER A 1 87 ? -17.356 14.307 40.302 1.00 56.47 87 SER A O 1
ATOM 627 N N . ARG A 1 88 ? -15.127 14.546 40.146 1.00 58.97 88 ARG A N 1
ATOM 628 C CA . ARG A 1 88 ? -15.049 14.365 38.676 1.00 58.97 88 ARG A CA 1
ATOM 629 C C . ARG A 1 88 ? -15.808 13.131 38.145 1.00 58.97 88 ARG A C 1
ATOM 631 O O . ARG A 1 88 ? -16.025 13.036 36.943 1.00 58.97 88 ARG A O 1
ATOM 638 N N . ALA A 1 89 ? -16.187 12.196 39.017 1.00 58.31 89 ALA A N 1
ATOM 639 C CA . ALA A 1 89 ? -16.967 11.010 38.696 1.00 58.31 89 ALA A CA 1
ATOM 640 C C . ALA A 1 89 ? -18.479 11.265 38.487 1.00 58.31 89 ALA A C 1
ATOM 642 O O . ALA A 1 89 ? -19.112 10.487 37.775 1.00 58.31 89 ALA A O 1
ATOM 643 N N . ASP A 1 90 ? -19.058 12.348 39.021 1.00 64.62 90 ASP A N 1
ATOM 644 C CA . ASP A 1 90 ? -20.522 12.528 39.101 1.00 64.62 90 ASP A CA 1
ATOM 645 C C . ASP A 1 90 ? -21.090 13.644 38.203 1.00 64.62 90 ASP A C 1
ATOM 647 O O . ASP A 1 90 ? -22.281 13.939 38.274 1.00 64.62 90 ASP A O 1
ATOM 651 N N . ASP A 1 91 ? -20.273 14.260 37.341 1.00 78.19 91 ASP A N 1
ATOM 652 C CA . ASP A 1 91 ? -20.733 15.268 36.375 1.00 78.19 91 ASP A CA 1
ATOM 653 C C . ASP A 1 91 ? -21.354 14.609 35.117 1.00 78.19 91 ASP A C 1
ATOM 655 O O . ASP A 1 91 ? -20.633 13.988 34.322 1.00 78.19 91 ASP A O 1
ATOM 659 N N . PRO A 1 92 ? -22.676 14.743 34.874 1.00 78.44 92 PRO A N 1
ATOM 660 C CA . PRO A 1 92 ? -23.332 14.159 33.708 1.00 78.44 92 PRO A CA 1
ATOM 661 C C . PRO A 1 92 ? -22.814 14.712 32.376 1.00 78.44 92 PRO A C 1
ATOM 663 O O . PRO A 1 92 ? -22.861 13.993 31.372 1.00 78.44 92 PRO A O 1
ATOM 666 N N . GLU A 1 93 ? -22.341 15.963 32.338 1.00 78.50 93 GLU A N 1
ATOM 667 C CA . GLU A 1 93 ? -21.755 16.570 31.139 1.00 78.50 93 GLU A CA 1
ATOM 668 C C . GLU A 1 93 ? -20.376 15.972 30.862 1.00 78.50 93 GLU A C 1
ATOM 670 O O . GLU A 1 93 ? -20.156 15.437 29.771 1.00 78.50 93 GLU A O 1
ATOM 675 N N . GLY A 1 94 ? -19.497 15.922 31.868 1.00 79.81 94 GLY A N 1
ATOM 676 C CA . GLY A 1 94 ? -18.216 15.215 31.806 1.00 79.81 94 GLY A CA 1
ATOM 677 C C . GLY A 1 94 ? -18.358 13.763 31.338 1.00 79.81 94 GLY A C 1
ATOM 678 O O . GLY A 1 94 ? -17.677 13.336 30.404 1.00 79.81 94 GLY A O 1
ATOM 679 N N . GLN A 1 95 ? -19.326 13.017 31.876 1.00 82.00 95 GLN A N 1
ATOM 680 C CA . GLN A 1 95 ? -19.607 11.651 31.425 1.00 82.00 95 GLN A CA 1
ATOM 681 C C . GLN A 1 95 ? -20.123 11.585 29.974 1.00 82.00 95 GLN A C 1
ATOM 683 O O . GLN A 1 95 ? -19.853 10.619 29.257 1.00 82.00 95 GLN A O 1
ATOM 688 N N . ARG A 1 96 ? -20.891 12.580 29.502 1.00 83.19 96 ARG A N 1
ATOM 689 C CA . ARG A 1 96 ? -21.325 12.653 28.092 1.00 83.19 96 ARG A CA 1
ATOM 690 C C . ARG A 1 96 ? -20.150 12.932 27.161 1.00 83.19 96 ARG A C 1
ATOM 692 O O . ARG A 1 96 ? -20.087 12.301 26.105 1.00 83.19 96 ARG A O 1
ATOM 699 N N . HIS A 1 97 ? -19.242 13.827 27.543 1.00 83.81 97 HIS A N 1
ATOM 700 C CA . HIS A 1 97 ? -18.024 14.116 26.789 1.00 83.81 97 HIS A CA 1
ATOM 701 C C . HIS A 1 97 ? -17.104 12.902 26.732 1.00 83.81 97 HIS A C 1
ATOM 703 O O . HIS A 1 97 ? -16.692 12.519 25.640 1.00 83.81 97 HIS A O 1
ATOM 709 N N . GLN A 1 98 ? -16.895 12.225 27.859 1.00 83.19 98 GLN A N 1
ATOM 710 C CA . GLN A 1 98 ? -16.082 11.016 27.926 1.00 83.19 98 GLN A CA 1
ATOM 711 C C . GLN A 1 98 ? -16.640 9.902 27.028 1.00 83.19 98 GLN A C 1
ATOM 713 O O . GLN A 1 98 ? -15.938 9.404 26.151 1.00 83.19 98 GLN A O 1
ATOM 718 N N . ARG A 1 99 ? -17.948 9.616 27.114 1.00 85.50 99 ARG A N 1
ATOM 719 C CA . ARG A 1 99 ? -18.614 8.663 26.204 1.00 85.50 99 ARG A CA 1
ATOM 720 C C . ARG A 1 99 ? -18.523 9.077 24.736 1.00 85.50 99 ARG A C 1
ATOM 722 O O . ARG A 1 99 ? -18.617 8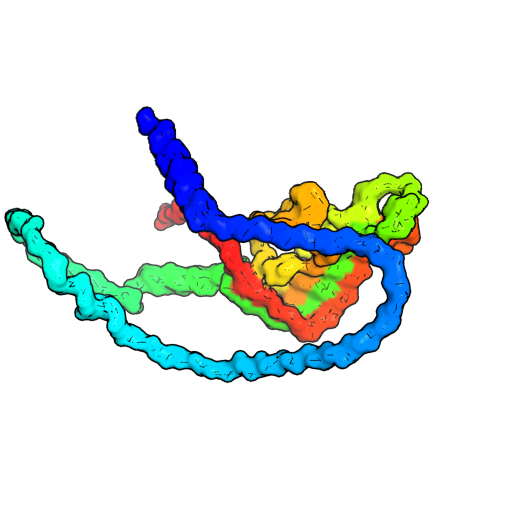.230 23.853 1.00 85.50 99 ARG A O 1
ATOM 729 N N . ARG A 1 100 ? -18.454 10.379 24.440 1.00 82.19 100 ARG A N 1
ATOM 730 C CA . ARG A 1 100 ? -18.303 10.877 23.067 1.00 82.19 100 ARG A CA 1
ATOM 731 C C . ARG A 1 100 ? -16.872 10.680 22.571 1.00 82.19 100 ARG A C 1
ATOM 733 O O . ARG A 1 100 ? -16.726 10.247 21.438 1.00 82.19 100 ARG A O 1
ATOM 740 N N . ILE A 1 101 ? -15.865 10.943 23.405 1.00 83.75 101 ILE A N 1
ATOM 741 C CA . ILE A 1 101 ? -14.452 10.674 23.104 1.00 83.75 101 ILE A CA 1
ATOM 742 C C . ILE A 1 101 ? -14.258 9.182 22.833 1.00 83.75 101 ILE A C 1
ATOM 744 O O . ILE A 1 101 ? -13.772 8.825 21.768 1.00 83.75 101 ILE A O 1
ATOM 748 N N . GLU A 1 102 ? -14.738 8.313 23.722 1.00 81.31 102 GLU A N 1
ATOM 749 C CA . GLU A 1 102 ? -14.618 6.853 23.585 1.00 81.31 102 GLU A CA 1
ATOM 750 C C . GLU A 1 102 ? -15.216 6.331 22.272 1.00 81.31 102 GLU A C 1
ATOM 752 O O . GLU A 1 102 ? -14.604 5.520 21.583 1.00 81.31 102 GLU A O 1
ATOM 757 N N . ARG A 1 103 ? -16.382 6.846 21.857 1.00 81.56 103 ARG A N 1
ATOM 758 C CA . ARG A 1 103 ? -16.991 6.469 20.568 1.00 81.56 103 ARG A CA 1
ATOM 759 C C . ARG A 1 103 ? -16.232 6.987 19.344 1.00 81.56 103 ARG A C 1
ATOM 761 O O . ARG A 1 103 ? -16.460 6.478 18.252 1.00 81.56 103 ARG A O 1
ATOM 768 N N . LEU A 1 104 ? -15.403 8.018 19.500 1.00 82.56 104 LEU A N 1
ATOM 769 C CA . LEU A 1 104 ? -14.653 8.638 18.406 1.00 82.56 104 LEU A CA 1
ATOM 770 C C . LEU A 1 104 ? -13.218 8.120 18.295 1.00 82.56 104 LEU A C 1
ATOM 772 O O . LEU A 1 104 ? -12.628 8.255 17.229 1.00 82.56 104 LEU A O 1
ATOM 776 N N . GLN A 1 105 ? -12.668 7.508 19.345 1.00 82.25 105 GLN A N 1
ATOM 777 C CA . GLN A 1 105 ? -11.299 6.983 19.350 1.00 82.25 105 GLN A CA 1
ATOM 778 C C . GLN A 1 105 ? -11.052 5.993 18.210 1.00 82.25 105 GLN A C 1
ATOM 780 O O . GLN A 1 105 ? -10.073 6.117 17.483 1.00 82.25 105 GLN A O 1
ATOM 785 N N . ASP A 1 106 ? -11.953 5.034 18.025 1.00 78.69 106 ASP A N 1
ATOM 786 C CA . ASP A 1 106 ? -11.805 4.007 17.001 1.00 78.69 106 ASP A CA 1
ATOM 787 C C . ASP A 1 106 ? -11.882 4.536 15.553 1.00 78.69 106 ASP A C 1
ATOM 789 O O . ASP A 1 106 ? -10.924 4.321 14.807 1.00 78.69 106 ASP A O 1
ATOM 793 N N . PRO A 1 107 ? -12.921 5.295 15.138 1.00 78.75 107 PRO A N 1
ATOM 794 C CA . PRO A 1 107 ? -12.943 5.888 13.798 1.00 78.75 107 PRO A CA 1
ATOM 795 C C . PRO A 1 107 ? -11.839 6.935 13.587 1.00 78.75 107 PRO A C 1
ATOM 797 O O . PRO A 1 107 ? -11.435 7.162 12.451 1.00 78.75 107 PRO A O 1
ATOM 800 N N . ALA A 1 108 ? -11.312 7.543 14.657 1.00 81.12 108 ALA A N 1
ATOM 801 C CA . ALA A 1 108 ? -10.133 8.410 14.593 1.00 81.12 108 ALA A CA 1
ATOM 802 C C . ALA A 1 108 ? -8.804 7.634 14.517 1.00 81.12 108 ALA A C 1
ATOM 804 O O . ALA A 1 108 ? -7.740 8.245 14.525 1.00 81.12 108 ALA A O 1
ATOM 805 N N . GLY A 1 109 ? -8.838 6.299 14.481 1.00 84.25 109 GLY A N 1
ATOM 806 C CA . GLY A 1 109 ? -7.650 5.455 14.397 1.00 84.25 109 GLY A CA 1
ATOM 807 C C . GLY A 1 109 ? -6.840 5.343 15.690 1.00 84.25 109 GLY A C 1
ATOM 808 O O . GLY A 1 109 ? -5.746 4.793 15.656 1.00 84.25 109 GLY A O 1
ATOM 809 N N . GLN A 1 110 ? -7.359 5.806 16.831 1.00 85.44 110 GLN A N 1
ATOM 810 C CA . GLN A 1 110 ? -6.673 5.785 18.135 1.00 85.44 110 GLN A CA 1
ATOM 811 C C . GLN A 1 110 ? -6.728 4.419 18.835 1.00 85.44 110 GLN A C 1
ATOM 813 O O . GLN A 1 110 ? -6.147 4.240 19.902 1.00 85.44 110 GLN A O 1
ATOM 818 N N . VAL A 1 111 ? -7.428 3.445 18.250 1.00 89.38 111 VAL A N 1
ATOM 819 C CA . VAL A 1 111 ? -7.476 2.068 18.749 1.00 89.38 111 VAL A CA 1
ATOM 820 C C . VAL A 1 111 ? -6.653 1.173 17.814 1.00 89.38 111 VAL A C 1
ATOM 822 O O . VAL A 1 111 ? -6.888 1.196 16.595 1.00 89.38 111 VAL A O 1
ATOM 825 N N . PRO A 1 112 ? -5.694 0.380 18.339 1.00 93.81 112 PRO A N 1
ATOM 826 C CA . PRO A 1 112 ? -4.992 -0.623 17.548 1.00 93.81 112 PRO A CA 1
ATOM 827 C C . PRO A 1 112 ? -5.969 -1.651 16.977 1.00 93.81 112 PRO A C 1
ATOM 829 O O . PRO A 1 112 ? -6.949 -2.028 17.624 1.00 93.81 112 PRO A O 1
ATOM 832 N N . ARG A 1 113 ? -5.700 -2.128 15.765 1.00 95.88 113 ARG A N 1
ATOM 833 C CA . ARG A 1 113 ? -6.532 -3.121 15.082 1.00 95.88 113 ARG A CA 1
ATOM 834 C C . ARG A 1 113 ? -5.672 -4.292 14.640 1.00 95.88 113 ARG A C 1
ATOM 836 O O . ARG A 1 113 ? -4.635 -4.092 14.021 1.00 95.88 113 ARG A O 1
ATOM 843 N N . THR A 1 114 ? -6.132 -5.503 14.936 1.00 97.81 114 THR A N 1
ATOM 844 C CA . THR A 1 114 ? -5.465 -6.745 14.543 1.00 97.81 114 THR A CA 1
ATOM 845 C C . THR A 1 114 ? -6.458 -7.679 13.876 1.00 97.81 114 THR A C 1
ATOM 847 O O . THR A 1 114 ? -7.609 -7.768 14.306 1.00 97.81 114 THR A O 1
ATOM 850 N N . GLY A 1 115 ? -6.014 -8.379 12.840 1.00 98.12 115 GLY A N 1
ATOM 851 C CA . GLY A 1 115 ? -6.823 -9.350 12.113 1.00 98.12 115 GLY A CA 1
ATOM 852 C C . GLY A 1 115 ? -6.144 -9.793 10.819 1.00 98.12 115 GLY A C 1
ATOM 853 O O . GLY A 1 115 ? -5.039 -9.326 10.534 1.00 98.12 115 GLY A O 1
ATOM 854 N N . PRO A 1 116 ? -6.784 -10.677 10.037 1.00 98.62 116 PRO A N 1
ATOM 855 C CA . PRO A 1 116 ? -6.294 -11.032 8.711 1.00 98.62 116 PRO A CA 1
ATOM 856 C C . PRO A 1 116 ? -6.219 -9.796 7.813 1.00 98.62 116 PRO A C 1
ATOM 858 O O . PRO A 1 116 ? -6.854 -8.767 8.078 1.00 98.62 116 PRO A O 1
ATOM 861 N N . GLY A 1 117 ? -5.416 -9.891 6.761 1.00 98.62 117 GLY A N 1
ATOM 862 C CA . GLY A 1 117 ? -5.163 -8.737 5.922 1.00 98.62 117 GLY A CA 1
ATOM 863 C C . GLY A 1 117 ? -4.324 -9.012 4.690 1.00 98.62 117 GLY A C 1
ATOM 864 O O . GLY A 1 117 ? -3.978 -10.153 4.381 1.00 98.62 117 GLY A O 1
ATOM 865 N N . VAL A 1 118 ? -3.998 -7.933 3.991 1.00 98.88 118 VAL A N 1
ATOM 866 C CA . VAL A 1 118 ? -3.150 -7.947 2.798 1.00 98.88 118 VAL A CA 1
ATOM 867 C C . VAL A 1 118 ? -2.017 -6.956 2.993 1.00 98.88 118 VAL A C 1
ATOM 869 O O . VAL A 1 118 ? -2.245 -5.839 3.460 1.00 98.88 118 VAL A O 1
ATOM 872 N N . THR A 1 119 ? -0.812 -7.355 2.602 1.00 98.88 119 THR A N 1
ATOM 873 C CA . THR A 1 119 ? 0.343 -6.469 2.490 1.00 98.88 119 THR A CA 1
ATOM 874 C C . THR A 1 119 ? 0.765 -6.358 1.032 1.00 98.88 119 THR A C 1
ATOM 876 O O . THR A 1 119 ? 0.976 -7.369 0.373 1.00 98.88 119 THR A O 1
ATOM 879 N N . VAL A 1 120 ? 0.914 -5.130 0.542 1.00 98.81 120 VAL A N 1
ATOM 880 C CA . VAL A 1 120 ? 1.492 -4.804 -0.764 1.00 98.81 120 VAL A CA 1
ATOM 881 C C . VAL A 1 120 ? 2.843 -4.133 -0.537 1.00 98.81 120 VAL A C 1
ATOM 883 O O . VAL A 1 120 ? 2.945 -3.190 0.248 1.00 98.81 120 VAL A O 1
ATOM 886 N N . THR A 1 121 ? 3.878 -4.614 -1.217 1.00 98.75 121 THR A N 1
ATOM 887 C CA . THR A 1 121 ? 5.220 -4.031 -1.205 1.00 98.75 121 THR A CA 1
ATOM 888 C C . THR A 1 121 ? 5.548 -3.481 -2.590 1.00 98.75 121 THR A C 1
ATOM 890 O O . THR A 1 121 ? 5.450 -4.205 -3.580 1.00 98.75 121 THR A O 1
ATOM 893 N N . LEU A 1 122 ? 5.934 -2.206 -2.639 1.00 98.38 122 LEU A N 1
ATOM 894 C CA . LEU A 1 122 ? 6.307 -1.472 -3.850 1.00 98.38 122 LEU A CA 1
ATOM 895 C C . LEU A 1 122 ? 7.803 -1.138 -3.805 1.00 98.38 122 LEU A C 1
ATOM 897 O O . LEU A 1 122 ? 8.299 -0.719 -2.756 1.00 98.38 122 LEU A O 1
ATOM 901 N N . SER A 1 123 ? 8.523 -1.282 -4.913 1.00 97.81 123 SER A N 1
ATOM 902 C CA . SER A 1 123 ? 9.929 -0.858 -5.010 1.00 97.81 123 SER A CA 1
ATOM 903 C C . SER A 1 123 ? 10.247 -0.272 -6.378 1.00 97.81 123 SER A C 1
ATOM 905 O O . SER A 1 123 ? 9.528 -0.519 -7.345 1.00 97.81 123 SER A O 1
ATOM 907 N N . ASP A 1 124 ? 11.329 0.492 -6.462 1.00 96.44 124 ASP A N 1
ATOM 908 C CA . ASP A 1 124 ? 11.833 0.983 -7.740 1.00 96.44 124 ASP A CA 1
ATOM 909 C C . ASP A 1 124 ? 12.363 -0.194 -8.572 1.00 96.44 124 ASP A C 1
ATOM 911 O O . ASP A 1 124 ? 12.504 -1.329 -8.090 1.00 96.44 124 ASP A O 1
ATOM 915 N N . ALA A 1 125 ? 12.658 0.091 -9.835 1.00 97.31 125 ALA A N 1
ATOM 916 C CA . ALA A 1 125 ? 13.298 -0.850 -10.733 1.00 97.31 125 ALA A CA 1
ATOM 917 C C . ALA A 1 125 ? 14.711 -1.243 -10.245 1.00 97.31 125 ALA A C 1
ATOM 919 O O . ALA A 1 125 ? 15.409 -0.424 -9.638 1.00 97.31 125 ALA A O 1
ATOM 920 N N . PRO A 1 126 ? 15.189 -2.465 -10.547 1.00 96.56 126 PRO A N 1
ATOM 921 C CA . PRO A 1 126 ? 16.580 -2.850 -10.318 1.00 96.56 126 PRO A CA 1
ATOM 922 C C . PRO A 1 126 ? 17.573 -1.940 -11.055 1.00 96.56 126 PRO A C 1
ATOM 924 O O . PRO A 1 126 ? 17.297 -1.455 -12.156 1.00 96.56 126 PRO A O 1
ATOM 927 N N . GLU A 1 127 ? 18.769 -1.759 -10.492 1.00 94.75 127 GLU A N 1
ATOM 928 C CA . GLU A 1 127 ? 19.813 -0.891 -11.060 1.00 94.75 127 GLU A CA 1
ATOM 929 C C . GLU A 1 127 ? 20.237 -1.334 -12.475 1.00 94.75 127 GLU A C 1
ATOM 931 O O . GLU A 1 127 ? 20.523 -0.508 -13.348 1.00 94.75 127 GLU A O 1
ATOM 936 N N . GLU A 1 128 ? 20.203 -2.638 -12.753 1.00 95.69 128 GLU A N 1
ATOM 937 C CA . GLU A 1 128 ? 20.495 -3.200 -14.074 1.00 95.69 128 GLU A CA 1
ATOM 938 C C . GLU A 1 128 ? 19.471 -2.764 -15.133 1.00 95.69 128 GLU A C 1
ATOM 940 O O . GLU A 1 128 ? 19.828 -2.557 -16.294 1.00 95.69 128 GLU A O 1
ATOM 945 N N . VAL A 1 129 ? 18.205 -2.588 -14.745 1.00 95.19 129 VAL A N 1
ATOM 946 C CA . VAL A 1 129 ? 17.140 -2.110 -15.639 1.00 95.19 129 VAL A CA 1
ATOM 947 C C . VAL A 1 129 ? 17.267 -0.602 -15.832 1.00 95.19 129 VAL A C 1
ATOM 949 O O . VAL A 1 129 ? 17.276 -0.127 -16.966 1.00 95.19 129 VAL A O 1
ATOM 952 N N . ILE A 1 130 ? 17.487 0.145 -14.746 1.00 93.44 130 ILE A N 1
ATOM 953 C CA . ILE A 1 130 ? 17.704 1.602 -14.782 1.00 93.44 130 ILE A CA 1
ATOM 954 C C . ILE A 1 130 ? 18.857 1.978 -15.721 1.00 93.44 130 ILE A C 1
ATOM 956 O O . ILE A 1 130 ? 18.763 2.945 -16.474 1.00 93.44 130 ILE A O 1
ATOM 960 N N . SER A 1 131 ? 19.943 1.207 -15.699 1.00 93.25 131 SER A N 1
ATOM 961 C CA . SER A 1 131 ? 21.137 1.474 -16.508 1.00 93.25 131 SER A CA 1
ATOM 962 C C . SER A 1 131 ? 21.027 1.049 -17.97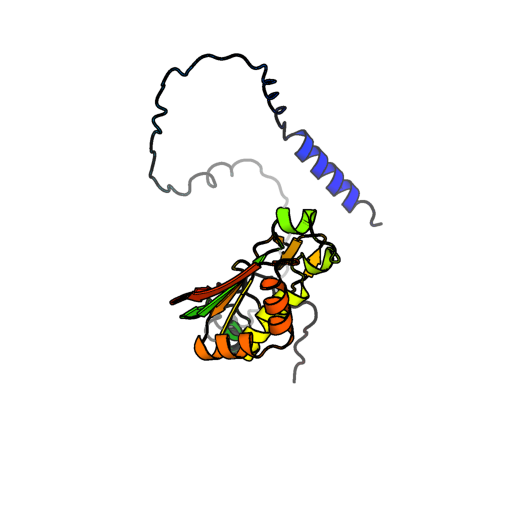8 1.00 93.25 131 SER A C 1
ATOM 964 O O . SER A 1 131 ? 21.873 1.450 -18.781 1.00 93.25 131 SER A O 1
ATOM 966 N N . SER A 1 132 ? 20.018 0.255 -18.347 1.00 92.88 132 SER A N 1
ATOM 967 C CA . SER A 1 132 ? 19.875 -0.311 -19.697 1.00 92.88 132 SER A CA 1
ATOM 968 C C . SER A 1 132 ? 18.602 0.108 -20.435 1.00 92.88 132 SER A C 1
ATOM 970 O O . SER A 1 132 ? 18.537 -0.051 -21.656 1.00 92.88 132 SER A O 1
ATOM 972 N N . THR A 1 133 ? 17.612 0.659 -19.730 1.00 91.38 133 THR A N 1
ATOM 973 C CA . THR A 1 133 ? 16.331 1.057 -20.316 1.00 91.38 133 THR A CA 1
ATOM 974 C C . THR A 1 133 ? 16.454 2.251 -21.267 1.00 91.38 133 THR A C 1
ATOM 976 O O . THR A 1 133 ? 17.337 3.102 -21.142 1.00 91.38 133 THR A O 1
ATOM 979 N N . THR A 1 134 ? 15.519 2.337 -22.214 1.00 92.19 134 THR A N 1
ATOM 980 C CA . THR A 1 134 ? 15.312 3.534 -23.048 1.00 92.19 134 THR A CA 1
ATOM 981 C C . THR A 1 134 ? 14.089 4.348 -22.622 1.00 92.19 134 THR A C 1
ATOM 983 O O . THR A 1 134 ? 13.829 5.413 -23.188 1.00 92.19 134 THR A O 1
ATOM 986 N N . HIS A 1 135 ? 13.348 3.866 -21.620 1.00 91.75 135 HIS A N 1
ATOM 987 C CA . HIS A 1 135 ? 12.212 4.567 -21.042 1.00 91.75 135 HIS A CA 1
ATOM 988 C C . HIS A 1 135 ? 12.643 5.793 -20.231 1.00 91.75 135 HIS A C 1
ATOM 990 O O . HIS A 1 135 ? 13.782 5.920 -19.780 1.00 91.75 135 HIS A O 1
ATOM 996 N N . ASP A 1 136 ? 11.692 6.703 -20.024 1.00 93.31 136 ASP A N 1
ATOM 997 C CA . ASP A 1 136 ? 11.843 7.782 -19.051 1.00 93.31 136 ASP A CA 1
ATOM 998 C C . ASP A 1 136 ? 12.045 7.182 -17.648 1.00 93.31 136 ASP A C 1
ATOM 1000 O O . ASP A 1 136 ? 11.257 6.335 -17.220 1.00 93.31 136 ASP A O 1
ATOM 1004 N N . LEU A 1 137 ? 13.079 7.642 -16.934 1.00 91.56 137 LEU A N 1
ATOM 1005 C CA . LEU A 1 137 ? 13.404 7.208 -15.571 1.00 91.56 137 LEU A CA 1
ATOM 1006 C C . LEU A 1 137 ? 12.250 7.411 -14.586 1.00 91.56 137 LEU A C 1
ATOM 1008 O O . LEU A 1 137 ? 12.176 6.692 -13.594 1.00 91.56 137 LEU A O 1
ATOM 1012 N N . ASN A 1 138 ? 11.325 8.330 -14.875 1.00 91.56 138 ASN A N 1
ATOM 1013 C CA . ASN A 1 138 ? 10.103 8.473 -14.095 1.00 91.56 138 ASN A CA 1
ATOM 1014 C C . ASN A 1 138 ? 9.308 7.162 -14.043 1.00 91.56 138 ASN A C 1
ATOM 1016 O O . ASN A 1 138 ? 8.743 6.850 -13.010 1.00 91.56 138 ASN A O 1
ATOM 1020 N N . PHE A 1 139 ? 9.283 6.332 -15.089 1.00 93.56 139 PHE A N 1
ATOM 1021 C CA . PHE A 1 139 ? 8.545 5.061 -15.028 1.00 93.56 139 PHE A CA 1
ATOM 1022 C C . PHE A 1 139 ? 9.194 4.009 -14.122 1.00 93.56 139 PHE A C 1
ATOM 1024 O O . PHE A 1 139 ? 8.547 3.020 -13.796 1.00 93.56 139 PHE A O 1
ATOM 1031 N N . LEU A 1 140 ? 10.453 4.209 -13.731 1.00 95.56 140 LEU A N 1
ATOM 1032 C CA . LEU A 1 140 ? 11.262 3.233 -13.007 1.00 95.56 140 LEU A CA 1
ATOM 1033 C C . LEU A 1 140 ? 11.285 3.482 -11.493 1.00 95.56 140 LEU A C 1
ATOM 1035 O O . LEU A 1 140 ? 11.950 2.744 -10.768 1.00 95.56 140 LEU A O 1
ATOM 1039 N N . VAL A 1 141 ? 10.566 4.498 -11.013 1.00 94.50 141 VAL A N 1
ATOM 1040 C CA . VAL A 1 141 ? 10.503 4.869 -9.596 1.00 94.50 141 VAL A CA 1
ATOM 1041 C C . VAL A 1 141 ? 9.076 4.795 -9.067 1.00 94.50 141 VAL A C 1
ATOM 1043 O O . VAL A 1 141 ? 8.110 5.089 -9.773 1.00 94.50 141 VAL A O 1
ATOM 1046 N N . VAL A 1 142 ? 8.938 4.410 -7.801 1.00 95.50 142 VAL A N 1
ATOM 1047 C CA . VAL A 1 142 ? 7.662 4.470 -7.086 1.00 95.50 142 VAL A CA 1
ATOM 1048 C C . VAL A 1 142 ? 7.367 5.910 -6.708 1.00 95.50 142 VAL A C 1
ATOM 1050 O O . VAL A 1 142 ? 8.206 6.609 -6.140 1.00 95.50 142 VAL A O 1
ATOM 1053 N N . HIS A 1 143 ? 6.137 6.342 -6.946 1.00 93.69 143 HIS A N 1
ATOM 1054 C CA . HIS A 1 143 ? 5.696 7.683 -6.610 1.00 93.69 143 HIS A CA 1
ATOM 1055 C C . HIS A 1 143 ? 4.625 7.699 -5.521 1.00 93.69 143 HIS A C 1
ATOM 1057 O O . HIS A 1 143 ? 3.954 6.711 -5.212 1.00 93.69 143 HIS A O 1
ATOM 1063 N N . GLN A 1 144 ? 4.384 8.903 -5.002 1.00 92.50 144 GLN A N 1
ATOM 1064 C CA . GLN A 1 144 ? 3.314 9.202 -4.056 1.00 92.50 144 GLN A CA 1
ATOM 1065 C C . GLN A 1 144 ? 1.942 8.698 -4.521 1.00 92.50 144 GLN A C 1
ATOM 1067 O O . GLN A 1 144 ? 1.176 8.182 -3.703 1.00 92.50 144 GLN A O 1
ATOM 1072 N N . GLN A 1 145 ? 1.601 8.874 -5.806 1.00 94.75 145 GLN A N 1
ATOM 1073 C CA . GLN A 1 145 ? 0.304 8.433 -6.318 1.00 94.75 145 GLN A CA 1
ATOM 1074 C C . GLN A 1 145 ? 0.138 6.914 -6.243 1.00 94.75 145 GLN A C 1
ATOM 1076 O O . GLN A 1 145 ? -0.955 6.464 -5.922 1.00 94.75 145 GLN A O 1
ATOM 1081 N N . ASP A 1 146 ? 1.209 6.140 -6.424 1.00 96.56 146 ASP A N 1
ATOM 1082 C CA . ASP A 1 146 ? 1.143 4.676 -6.432 1.00 96.56 146 ASP A CA 1
ATOM 1083 C C . ASP A 1 146 ? 0.793 4.153 -5.034 1.00 96.56 146 ASP A C 1
ATOM 1085 O O . ASP A 1 146 ? -0.157 3.389 -4.851 1.00 96.56 146 ASP A O 1
ATOM 1089 N N . ILE A 1 147 ? 1.486 4.666 -4.011 1.00 96.69 147 ILE A N 1
ATOM 1090 C CA . ILE A 1 147 ? 1.206 4.354 -2.600 1.00 96.69 147 ILE A CA 1
ATOM 1091 C C . ILE A 1 147 ? -0.213 4.791 -2.231 1.00 96.69 147 ILE A C 1
ATOM 1093 O O . ILE A 1 147 ? -0.952 4.052 -1.575 1.00 96.69 147 ILE A O 1
ATOM 1097 N N . ARG A 1 148 ? -0.621 5.989 -2.667 1.00 95.69 148 ARG A N 1
ATOM 1098 C CA . ARG A 1 148 ? -1.962 6.517 -2.405 1.00 95.69 148 ARG A CA 1
ATOM 1099 C C . ARG A 1 148 ? -3.046 5.656 -3.051 1.00 95.69 148 ARG A C 1
ATOM 1101 O O . ARG A 1 148 ? -4.068 5.425 -2.409 1.00 95.69 148 ARG A O 1
ATOM 1108 N N . SER A 1 149 ? -2.832 5.153 -4.263 1.00 97.75 149 SER A N 1
ATOM 1109 C CA . SER A 1 149 ? -3.779 4.262 -4.934 1.00 97.75 149 SER A CA 1
ATOM 1110 C C . SER A 1 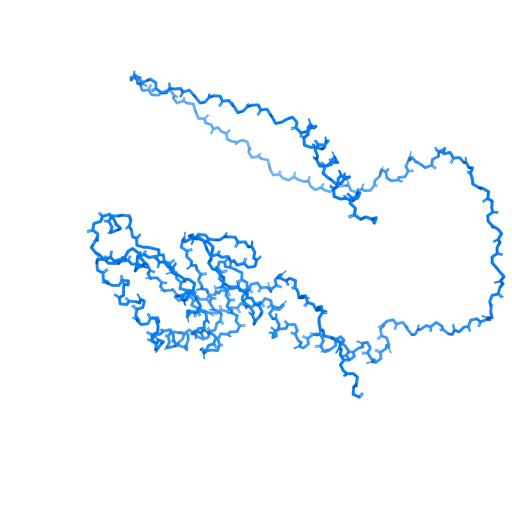149 ? -3.926 2.934 -4.189 1.00 97.75 149 SER A C 1
ATOM 1112 O O . SER A 1 149 ? -5.055 2.488 -3.988 1.00 97.75 149 SER A O 1
ATOM 1114 N N . VAL A 1 150 ? -2.839 2.358 -3.653 1.00 98.44 150 VAL A N 1
ATOM 1115 C CA . VAL A 1 150 ? -2.926 1.154 -2.799 1.00 98.44 150 VAL A CA 1
ATOM 1116 C C . VAL A 1 150 ? -3.750 1.429 -1.540 1.00 98.44 150 VAL A C 1
ATOM 1118 O O . VAL A 1 150 ? -4.698 0.700 -1.245 1.00 98.44 150 VAL A O 1
ATOM 1121 N N . VAL A 1 151 ? -3.434 2.510 -0.822 1.00 97.81 151 VAL A N 1
ATOM 1122 C CA . VAL A 1 151 ? -4.161 2.915 0.392 1.00 97.81 151 VAL A CA 1
ATOM 1123 C C . VAL A 1 151 ? -5.650 3.124 0.099 1.00 97.81 151 VAL A C 1
ATOM 1125 O O . VAL A 1 151 ? -6.508 2.627 0.830 1.00 97.81 151 VAL A O 1
ATOM 1128 N N . ASN A 1 152 ? -5.975 3.823 -0.988 1.00 96.88 152 ASN A N 1
ATOM 1129 C CA . ASN A 1 152 ? -7.352 4.099 -1.384 1.00 96.88 152 ASN A CA 1
ATOM 1130 C C . ASN A 1 152 ? -8.116 2.826 -1.757 1.00 96.88 152 ASN A C 1
ATOM 1132 O O . ASN A 1 152 ? -9.263 2.669 -1.335 1.00 96.88 152 ASN A O 1
ATOM 1136 N N . ALA A 1 153 ? -7.498 1.911 -2.509 1.00 98.44 153 ALA A N 1
ATOM 1137 C CA . ALA A 1 153 ? -8.105 0.630 -2.858 1.00 98.44 153 ALA A CA 1
ATOM 1138 C C . ALA A 1 153 ? -8.431 -0.187 -1.598 1.00 98.44 153 ALA A C 1
ATOM 1140 O O . ALA A 1 153 ? -9.542 -0.705 -1.468 1.00 98.44 153 ALA A O 1
ATOM 1141 N N . MET A 1 154 ? -7.516 -0.225 -0.625 1.00 98.44 154 MET A N 1
ATOM 1142 C CA . MET A 1 154 ? -7.729 -0.912 0.653 1.00 98.44 154 MET A CA 1
ATOM 1143 C C . MET A 1 154 ? -8.877 -0.293 1.465 1.00 98.44 154 MET A C 1
ATOM 1145 O O . MET A 1 154 ? -9.739 -1.015 1.966 1.00 98.44 154 MET A O 1
ATOM 1149 N N . TRP A 1 155 ? -8.958 1.039 1.555 1.00 97.44 155 TRP A N 1
ATOM 1150 C CA . TRP A 1 155 ? -10.093 1.696 2.216 1.00 97.44 155 TRP A CA 1
ATOM 1151 C C . TRP A 1 155 ? -11.416 1.453 1.494 1.00 97.44 155 TRP A C 1
ATOM 1153 O O . TRP A 1 155 ? -12.429 1.176 2.135 1.00 97.44 155 TRP A O 1
ATOM 1163 N N . LYS A 1 156 ? -11.414 1.498 0.159 1.00 97.44 156 LYS A N 1
ATOM 1164 C CA . LYS A 1 156 ? -12.590 1.210 -0.671 1.00 97.44 156 LYS A CA 1
ATOM 1165 C C . LYS A 1 156 ? -13.084 -0.230 -0.496 1.00 97.44 156 LYS A C 1
ATOM 1167 O O . LYS A 1 156 ? -14.286 -0.462 -0.590 1.00 97.44 156 LYS A O 1
ATOM 1172 N N . ALA A 1 157 ? -12.182 -1.168 -0.205 1.00 97.94 157 ALA A N 1
ATOM 1173 C CA . ALA A 1 157 ? -12.504 -2.554 0.130 1.00 97.94 157 ALA A CA 1
ATOM 1174 C C . ALA A 1 157 ? -13.150 -2.731 1.516 1.00 97.94 157 ALA A C 1
ATOM 1176 O O . ALA A 1 157 ? -13.620 -3.820 1.834 1.00 97.94 157 ALA A O 1
ATOM 1177 N N . GLY A 1 158 ? -13.148 -1.692 2.356 1.00 97.06 158 GLY A N 1
ATOM 1178 C CA . GLY A 1 158 ? -13.627 -1.773 3.733 1.00 97.06 158 GLY A CA 1
ATOM 1179 C C . GLY A 1 158 ? -12.567 -2.227 4.738 1.00 97.06 158 GLY A C 1
ATOM 1180 O O . GLY A 1 158 ? -12.926 -2.802 5.766 1.00 97.06 158 GLY A O 1
ATOM 1181 N N . ALA A 1 159 ? -11.276 -1.976 4.476 1.00 97.94 159 ALA A N 1
ATOM 1182 C CA . ALA A 1 159 ? -10.242 -2.124 5.501 1.00 97.94 159 ALA A CA 1
ATOM 1183 C C . ALA A 1 159 ? -10.645 -1.385 6.789 1.00 97.94 159 ALA A C 1
ATOM 1185 O O . ALA A 1 159 ? -11.146 -0.262 6.744 1.00 97.94 159 ALA A O 1
ATOM 1186 N N . ILE A 1 160 ? -10.398 -1.998 7.947 1.00 95.88 160 ILE A N 1
ATOM 1187 C CA . ILE A 1 160 ? -10.662 -1.378 9.259 1.00 95.88 160 ILE A CA 1
ATOM 1188 C C . ILE A 1 160 ? -9.437 -0.635 9.804 1.00 95.88 160 ILE A C 1
ATOM 1190 O O . ILE A 1 160 ? -9.543 0.193 10.710 1.00 95.88 160 ILE A O 1
ATOM 1194 N N . ALA A 1 161 ? -8.260 -0.930 9.254 1.00 97.12 161 ALA A N 1
ATOM 1195 C CA . ALA A 1 161 ? -7.037 -0.181 9.475 1.00 97.12 161 ALA A CA 1
ATOM 1196 C C . ALA A 1 161 ? -6.091 -0.376 8.292 1.00 97.12 161 ALA A C 1
ATOM 1198 O O . ALA A 1 161 ? -5.975 -1.485 7.777 1.00 97.12 161 ALA A O 1
ATOM 1199 N N . VAL A 1 162 ? -5.388 0.689 7.915 1.00 97.69 162 VAL A N 1
ATOM 1200 C CA . VAL A 1 162 ? -4.324 0.665 6.908 1.00 97.69 162 VAL A CA 1
ATOM 1201 C C . VAL A 1 162 ? -3.066 1.256 7.531 1.00 97.69 162 VAL A C 1
ATOM 1203 O O . VAL A 1 162 ? -3.146 2.208 8.314 1.00 97.69 162 VAL A O 1
ATOM 1206 N N . THR A 1 163 ? -1.910 0.693 7.204 1.00 97.00 163 THR A N 1
ATOM 1207 C CA . THR A 1 163 ? -0.603 1.231 7.565 1.00 97.00 163 THR A CA 1
ATOM 1208 C C . THR A 1 163 ? 0.273 1.412 6.335 1.00 97.00 163 THR A C 1
ATOM 1210 O O . THR A 1 163 ? 0.169 0.658 5.369 1.00 97.00 163 THR A O 1
ATOM 1213 N N . VAL A 1 164 ? 1.157 2.405 6.386 1.00 96.12 164 VAL A N 1
ATOM 1214 C CA . VAL A 1 164 ? 2.265 2.574 5.437 1.00 96.12 164 VAL A CA 1
ATOM 1215 C C . VAL A 1 164 ? 3.543 2.600 6.263 1.00 96.12 164 VAL A C 1
ATOM 1217 O O . VAL A 1 164 ? 3.630 3.353 7.229 1.00 96.12 164 VAL A O 1
ATOM 1220 N N . GLN A 1 165 ? 4.503 1.726 5.957 1.00 93.88 165 GLN A N 1
ATOM 1221 C CA . GLN A 1 165 ? 5.716 1.522 6.766 1.00 93.88 165 GLN A CA 1
ATOM 1222 C C . GLN A 1 165 ? 5.406 1.279 8.259 1.00 93.88 165 GLN A C 1
ATOM 1224 O O . GLN A 1 165 ? 6.100 1.757 9.154 1.00 93.88 165 GLN A O 1
ATOM 1229 N N . GLY A 1 166 ? 4.312 0.557 8.535 1.00 93.06 166 GLY A N 1
ATOM 1230 C CA . GLY A 1 166 ? 3.837 0.270 9.894 1.00 93.06 166 GLY A CA 1
ATOM 1231 C C . GLY A 1 166 ? 3.122 1.433 10.594 1.00 93.06 166 GLY A C 1
ATOM 1232 O O . GLY A 1 166 ? 2.510 1.216 11.636 1.00 93.06 166 GLY A O 1
ATOM 1233 N N . GLN A 1 167 ? 3.120 2.635 10.014 1.00 92.56 167 GLN A N 1
ATOM 1234 C CA . GLN A 1 167 ? 2.446 3.808 10.567 1.00 92.56 167 GLN A CA 1
ATOM 1235 C C . GLN A 1 167 ? 0.965 3.801 10.206 1.00 92.56 167 GLN A C 1
ATOM 1237 O O . GLN A 1 167 ? 0.612 3.653 9.036 1.00 92.56 167 GLN A O 1
ATOM 1242 N N . ARG A 1 168 ? 0.087 3.974 11.201 1.00 94.06 168 ARG A N 1
ATOM 1243 C CA . ARG A 1 168 ? -1.366 4.038 10.989 1.00 94.06 168 ARG A CA 1
ATOM 1244 C C . ARG A 1 168 ? -1.712 5.201 10.057 1.00 94.06 168 ARG A C 1
ATOM 1246 O O . ARG A 1 168 ? -1.330 6.340 10.307 1.00 94.06 168 ARG A O 1
ATOM 1253 N N . VAL A 1 169 ? -2.475 4.913 9.009 1.00 92.56 169 VAL A N 1
ATOM 1254 C CA . VAL A 1 169 ? -3.075 5.927 8.140 1.00 92.56 169 VAL A CA 1
ATOM 1255 C C . VAL A 1 169 ? -4.474 6.244 8.659 1.00 92.56 169 VAL A C 1
ATOM 1257 O O . VAL A 1 169 ? -5.256 5.344 8.971 1.00 92.56 169 VAL A O 1
ATOM 1260 N N . VAL A 1 170 ? -4.783 7.533 8.752 1.00 90.25 170 VAL A N 1
ATOM 1261 C CA . VAL A 1 170 ? -6.101 8.079 9.105 1.00 90.25 170 VAL A CA 1
ATOM 1262 C C . VAL A 1 170 ? -6.491 9.145 8.082 1.00 90.25 170 VAL A C 1
ATOM 1264 O O . VAL A 1 170 ? -5.683 9.508 7.232 1.00 90.25 170 VAL A O 1
ATOM 1267 N N . SER A 1 171 ? -7.711 9.678 8.154 1.00 83.38 171 SER A N 1
ATOM 1268 C CA . SER A 1 171 ? -8.214 10.663 7.180 1.00 83.38 171 SER A CA 1
ATOM 1269 C C . SER A 1 171 ? -7.388 11.951 7.086 1.00 83.38 171 SER A C 1
ATOM 1271 O O . SER A 1 171 ? -7.474 12.654 6.086 1.00 83.38 171 SER A O 1
ATOM 1273 N N . THR A 1 172 ? -6.623 12.276 8.128 1.00 80.69 172 THR A N 1
ATOM 1274 C CA . THR A 1 172 ? -5.738 13.448 8.199 1.00 80.69 172 THR A CA 1
ATOM 1275 C C . THR A 1 172 ? -4.267 13.100 7.981 1.00 80.69 172 THR A C 1
ATOM 1277 O O . THR A 1 172 ? -3.423 13.986 8.058 1.00 80.69 172 THR A O 1
ATOM 1280 N N . ALA A 1 173 ? -3.933 11.825 7.756 1.00 83.06 173 ALA A N 1
ATOM 1281 C CA . ALA A 1 173 ? -2.556 11.424 7.519 1.00 83.06 173 ALA A CA 1
ATOM 1282 C C . ALA A 1 173 ? -2.123 11.878 6.124 1.00 83.06 173 ALA A C 1
ATOM 1284 O O . ALA A 1 173 ? -2.756 11.547 5.118 1.00 83.06 173 ALA A O 1
ATOM 1285 N N . GLU A 1 174 ? -1.025 12.618 6.076 1.00 82.69 174 GLU A N 1
ATOM 1286 C CA . GLU A 1 174 ? -0.432 13.065 4.829 1.00 82.69 174 GLU A CA 1
ATOM 1287 C C . GLU A 1 174 ? 0.614 12.057 4.338 1.00 82.69 174 GLU A C 1
ATOM 1289 O O . GLU A 1 174 ? 1.411 11.528 5.117 1.00 82.69 174 GLU A O 1
ATOM 1294 N N . ILE A 1 175 ? 0.578 11.784 3.033 1.00 86.94 175 ILE A N 1
ATOM 1295 C CA . ILE A 1 175 ? 1.588 11.011 2.308 1.00 86.94 175 ILE A CA 1
ATOM 1296 C C . ILE A 1 175 ? 2.085 11.927 1.197 1.00 86.94 175 ILE A C 1
ATOM 1298 O O . ILE A 1 175 ? 1.328 12.185 0.247 1.00 86.94 175 ILE A O 1
ATOM 1302 N N . THR A 1 176 ? 3.318 12.411 1.336 1.00 87.31 176 THR A N 1
ATOM 1303 C CA . THR A 1 176 ? 4.004 13.245 0.342 1.00 87.31 176 THR A CA 1
ATOM 1304 C C . THR A 1 176 ? 5.305 12.605 -0.131 1.00 87.31 176 THR A C 1
ATOM 1306 O O . THR A 1 176 ? 5.823 11.691 0.506 1.00 87.31 176 THR A O 1
ATOM 1309 N N . CYS A 1 177 ? 5.834 13.071 -1.260 1.00 86.06 177 CYS A N 1
ATOM 1310 C CA . CYS A 1 177 ? 7.193 12.766 -1.697 1.00 86.06 177 CYS A CA 1
ATOM 1311 C C . CYS A 1 177 ? 8.085 14.003 -1.580 1.00 86.06 177 CYS A C 1
ATOM 1313 O O . CYS A 1 177 ? 7.736 15.075 -2.074 1.00 86.06 177 CYS A O 1
ATOM 1315 N N . GLU A 1 178 ? 9.264 13.821 -0.990 1.00 83.94 178 GLU A N 1
ATOM 1316 C CA . GLU A 1 178 ? 10.352 14.796 -1.002 1.00 83.94 178 GLU A CA 1
ATOM 1317 C C . GLU A 1 178 ? 11.608 14.125 -1.565 1.00 83.94 178 GLU A C 1
ATOM 1319 O O . GLU A 1 178 ? 12.157 13.185 -0.986 1.00 83.94 178 GLU A O 1
ATOM 1324 N N . GLY A 1 179 ? 12.055 14.589 -2.735 1.00 82.50 179 GLY A N 1
ATOM 1325 C CA . GLY A 1 179 ? 13.141 13.940 -3.467 1.00 82.50 179 GLY A CA 1
ATOM 1326 C C . GLY A 1 179 ? 12.783 12.499 -3.839 1.00 82.50 179 GLY A C 1
ATOM 1327 O O . GLY A 1 179 ? 11.785 12.263 -4.511 1.00 82.50 179 GLY A O 1
ATOM 1328 N N . ASN A 1 180 ? 13.607 11.548 -3.398 1.00 77.12 180 ASN A N 1
ATOM 1329 C CA . ASN A 1 180 ? 13.426 10.108 -3.602 1.00 77.12 180 ASN A CA 1
ATOM 1330 C C . ASN A 1 180 ? 12.825 9.389 -2.379 1.00 77.12 180 ASN A C 1
ATOM 1332 O O . ASN A 1 180 ? 12.850 8.161 -2.315 1.00 77.12 180 ASN A O 1
ATOM 1336 N N . ALA A 1 181 ? 12.349 10.137 -1.382 1.00 83.31 181 ALA A N 1
ATOM 1337 C CA . ALA A 1 181 ? 11.770 9.586 -0.168 1.00 83.31 181 ALA A CA 1
ATOM 1338 C C . ALA A 1 181 ? 10.285 9.936 -0.061 1.00 83.31 181 ALA A C 1
ATOM 1340 O O . ALA A 1 181 ? 9.830 11.005 -0.475 1.00 83.31 181 ALA A O 1
ATOM 1341 N N . VAL A 1 182 ? 9.528 9.029 0.547 1.00 84.88 182 VAL A N 1
ATOM 1342 C CA . VAL A 1 182 ? 8.143 9.279 0.943 1.00 84.88 182 VAL A CA 1
ATOM 1343 C C . VAL A 1 182 ? 8.167 9.813 2.359 1.00 84.88 182 VAL A C 1
ATOM 1345 O O . VAL A 1 182 ? 8.762 9.200 3.243 1.00 84.88 182 VAL A O 1
ATOM 1348 N N . ILE A 1 183 ? 7.511 10.941 2.583 1.00 88.00 183 ILE A N 1
ATOM 1349 C CA . ILE A 1 183 ? 7.348 11.519 3.906 1.00 88.00 183 ILE A CA 1
ATOM 1350 C C . ILE A 1 183 ? 6.023 11.031 4.482 1.00 88.00 183 ILE A C 1
ATOM 1352 O O . ILE A 1 183 ? 4.953 11.223 3.898 1.00 88.00 183 ILE A O 1
ATOM 1356 N N . LEU A 1 184 ? 6.104 10.388 5.645 1.00 86.19 184 LEU A N 1
ATOM 1357 C CA . LEU A 1 184 ? 4.955 9.944 6.426 1.00 86.19 184 LEU A CA 1
ATOM 1358 C C . LEU A 1 184 ? 5.038 10.611 7.790 1.00 86.19 184 LEU A C 1
ATOM 1360 O O . LEU A 1 184 ? 5.980 10.367 8.541 1.00 86.19 184 LEU A O 1
ATOM 1364 N N . GLN A 1 185 ? 4.056 11.454 8.109 1.00 82.81 185 GLN A N 1
ATOM 1365 C CA . GLN A 1 185 ? 4.000 12.164 9.396 1.00 82.81 185 GLN A CA 1
ATOM 1366 C C . GLN A 1 185 ? 5.308 12.925 9.715 1.00 82.81 185 GLN A C 1
ATOM 1368 O O . GLN A 1 185 ? 5.786 12.920 10.845 1.00 82.81 185 GLN A O 1
ATOM 1373 N N . GLY A 1 186 ? 5.914 13.544 8.696 1.00 83.94 186 GLY A N 1
ATOM 1374 C CA . GLY A 1 186 ? 7.164 14.305 8.820 1.00 83.94 186 GLY A CA 1
ATOM 1375 C C . GLY A 1 186 ? 8.448 13.469 8.836 1.00 83.94 186 GLY A C 1
ATOM 1376 O O . GLY A 1 186 ? 9.533 14.041 8.889 1.00 83.94 186 GLY A O 1
ATOM 1377 N N . MET A 1 187 ? 8.356 12.137 8.763 1.00 85.19 187 MET A N 1
ATOM 1378 C CA . MET A 1 187 ? 9.517 11.244 8.733 1.00 85.19 187 MET A CA 1
ATOM 1379 C C . MET A 1 187 ? 9.754 10.695 7.319 1.00 85.19 187 MET A C 1
ATOM 1381 O O . MET A 1 187 ? 8.804 10.203 6.703 1.00 85.19 187 MET A O 1
ATOM 1385 N N . PRO A 1 188 ? 10.993 10.741 6.793 1.00 90.50 188 PRO A N 1
ATOM 1386 C CA . PRO A 1 188 ? 11.312 10.191 5.483 1.00 90.50 188 PRO A CA 1
ATOM 1387 C C . PRO A 1 188 ? 11.450 8.667 5.523 1.00 90.50 188 PRO A C 1
ATOM 1389 O O . PRO A 1 188 ? 12.070 8.098 6.422 1.00 90.50 188 PRO A O 1
ATOM 1392 N N . TYR A 1 189 ? 10.928 8.016 4.489 1.00 90.12 189 TYR A N 1
ATOM 1393 C CA . TYR A 1 189 ? 11.040 6.586 4.249 1.00 90.12 189 TYR A CA 1
ATOM 1394 C C . TYR A 1 189 ? 11.531 6.324 2.827 1.00 90.12 189 TYR A C 1
ATOM 1396 O O . TYR A 1 189 ? 11.041 6.908 1.856 1.00 90.12 189 TYR A O 1
ATOM 1404 N N . SER A 1 190 ? 12.471 5.392 2.712 1.00 90.50 190 SER A N 1
ATOM 1405 C CA . SER A 1 190 ? 12.940 4.868 1.431 1.00 90.50 190 SER A CA 1
ATOM 1406 C C . SER A 1 190 ? 12.200 3.585 1.071 1.00 90.50 190 SER A C 1
ATOM 1408 O O . SER A 1 190 ? 11.668 2.891 1.944 1.00 90.50 190 SER A O 1
ATOM 1410 N N . GLN A 1 191 ? 12.207 3.261 -0.218 1.00 92.31 191 GLN A N 1
ATOM 1411 C CA . GLN A 1 191 ? 11.781 1.959 -0.712 1.00 92.31 191 GLN A CA 1
ATOM 1412 C C . GLN A 1 191 ? 12.585 0.795 -0.076 1.00 92.31 191 GLN A C 1
ATOM 1414 O O . GLN A 1 191 ? 13.739 0.990 0.325 1.00 92.31 191 GLN A O 1
ATOM 1419 N N . PRO A 1 192 ? 12.015 -0.425 0.001 1.00 96.25 192 PRO A N 1
ATOM 1420 C CA . PRO A 1 192 ? 10.667 -0.787 -0.438 1.00 96.25 192 PRO A CA 1
ATOM 1421 C C . PRO A 1 192 ? 9.565 -0.245 0.488 1.00 96.25 192 PRO A C 1
ATOM 1423 O O . PRO A 1 192 ? 9.700 -0.223 1.714 1.00 96.25 192 PRO A O 1
ATOM 1426 N N . TYR A 1 193 ? 8.455 0.178 -0.114 1.00 97.00 193 TYR A N 1
ATOM 1427 C CA . TYR A 1 193 ? 7.297 0.734 0.578 1.00 97.00 193 TYR A CA 1
ATOM 1428 C C . TYR A 1 193 ? 6.277 -0.357 0.861 1.00 97.00 193 TYR A C 1
ATOM 1430 O O . TYR A 1 193 ? 5.689 -0.925 -0.057 1.00 97.00 193 TYR A O 1
ATOM 1438 N N . ARG A 1 194 ? 6.045 -0.635 2.142 1.00 98.06 194 ARG A N 1
ATOM 1439 C CA . ARG A 1 194 ? 5.077 -1.624 2.605 1.00 98.06 194 ARG A CA 1
ATOM 1440 C C . ARG A 1 194 ? 3.777 -0.943 3.007 1.00 98.06 194 ARG A C 1
ATOM 1442 O O . ARG A 1 194 ? 3.758 -0.150 3.950 1.00 98.06 194 ARG A O 1
ATOM 1449 N N . VAL A 1 195 ? 2.692 -1.295 2.329 1.00 98.56 195 VAL A N 1
ATOM 1450 C CA . VAL A 1 195 ? 1.328 -0.886 2.667 1.00 98.56 195 VAL A CA 1
ATOM 1451 C C . VAL A 1 195 ? 0.561 -2.114 3.133 1.00 98.56 195 VAL A C 1
ATOM 1453 O O . VAL A 1 195 ? 0.466 -3.097 2.404 1.00 98.56 195 VAL A O 1
ATOM 1456 N N . SER A 1 196 ? 0.013 -2.075 4.340 1.00 98.75 196 SER A N 1
ATOM 1457 C CA . SER A 1 196 ? -0.688 -3.211 4.942 1.00 98.75 196 SER A CA 1
ATOM 1458 C C . SER A 1 196 ? -2.093 -2.809 5.365 1.00 98.75 196 SER A C 1
ATOM 1460 O O . SER A 1 196 ? -2.291 -1.721 5.897 1.00 98.75 196 SER A O 1
ATOM 1462 N N . ALA A 1 197 ? -3.071 -3.693 5.185 1.00 98.62 197 ALA A N 1
ATOM 1463 C CA . ALA A 1 197 ? -4.448 -3.458 5.605 1.00 98.62 197 ALA A CA 1
ATOM 1464 C C . ALA A 1 197 ? -5.010 -4.627 6.401 1.00 98.62 197 ALA A C 1
ATOM 1466 O O . ALA A 1 197 ? -4.903 -5.774 5.979 1.00 98.62 197 ALA A O 1
ATOM 1467 N N . VAL A 1 198 ? -5.670 -4.314 7.515 1.00 98.69 198 VAL A N 1
ATOM 1468 C CA . VAL A 1 198 ? -6.490 -5.256 8.282 1.00 98.69 198 VAL A CA 1
ATOM 1469 C C . VAL A 1 198 ? -7.900 -5.241 7.696 1.00 98.69 198 VAL A C 1
ATOM 1471 O O . VAL A 1 198 ? -8.538 -4.185 7.652 1.00 98.69 198 VAL A O 1
ATOM 1474 N N . GLY A 1 199 ? -8.403 -6.395 7.263 1.00 98.19 199 GLY A N 1
ATOM 1475 C CA . GLY A 1 199 ? -9.716 -6.510 6.630 1.00 98.19 199 GLY A CA 1
ATOM 1476 C C . GLY A 1 199 ? -9.973 -7.881 6.006 1.00 98.19 199 GLY A C 1
ATOM 1477 O O . GLY A 1 199 ? -9.156 -8.794 6.105 1.00 98.19 199 GLY A O 1
ATOM 1478 N N . ASP A 1 200 ? -11.131 -8.019 5.362 1.00 98.56 200 ASP A N 1
ATOM 1479 C CA . ASP A 1 200 ? -11.474 -9.210 4.583 1.00 98.56 200 ASP A CA 1
ATOM 1480 C C . ASP A 1 200 ? -10.544 -9.342 3.364 1.00 98.56 200 ASP A C 1
ATOM 1482 O O . ASP A 1 200 ? -10.473 -8.437 2.530 1.00 98.56 200 ASP A O 1
ATOM 1486 N N . GLN A 1 201 ? -9.803 -10.449 3.274 1.00 98.69 201 GLN A N 1
ATOM 1487 C CA . GLN A 1 201 ? -8.750 -10.627 2.268 1.00 98.69 201 GLN A CA 1
ATOM 1488 C C . GLN A 1 201 ? -9.305 -10.679 0.844 1.00 98.69 201 GLN A C 1
ATOM 1490 O O . GLN A 1 201 ? -8.719 -10.072 -0.050 1.00 98.69 201 GLN A O 1
ATOM 1495 N N . ASP A 1 202 ? -10.449 -11.333 0.641 1.00 98.62 202 ASP A N 1
ATOM 1496 C CA . ASP A 1 202 ? -11.074 -11.449 -0.678 1.00 98.62 202 ASP A CA 1
ATOM 1497 C C . ASP A 1 202 ? -11.536 -10.077 -1.188 1.00 98.62 202 ASP A C 1
ATOM 1499 O O . ASP A 1 202 ? -11.285 -9.714 -2.339 1.00 98.62 202 ASP A O 1
ATOM 1503 N N . SER A 1 203 ? -12.143 -9.271 -0.313 1.00 98.62 203 SER A N 1
ATOM 1504 C CA . SER A 1 203 ? -12.547 -7.897 -0.628 1.00 98.62 203 SER A CA 1
ATOM 1505 C C . SER A 1 203 ? -11.342 -6.999 -0.926 1.00 98.62 203 SER A C 1
ATOM 1507 O O . SER A 1 203 ? -11.377 -6.223 -1.885 1.00 98.62 203 SER A O 1
ATOM 1509 N N . LEU A 1 204 ? -10.265 -7.113 -0.138 1.00 98.81 204 LEU A N 1
ATOM 1510 C CA . LEU A 1 204 ? -9.019 -6.364 -0.342 1.00 98.81 204 LEU A CA 1
ATOM 1511 C C . LEU A 1 204 ? -8.380 -6.700 -1.693 1.00 98.81 204 LEU A C 1
ATOM 1513 O O . LEU A 1 204 ? -8.063 -5.789 -2.459 1.00 98.81 204 LEU A O 1
ATOM 1517 N N . LEU A 1 205 ? -8.243 -7.991 -2.007 1.00 98.56 205 LEU A N 1
ATOM 1518 C CA . LEU A 1 205 ? -7.734 -8.464 -3.293 1.00 98.56 205 LEU A CA 1
ATOM 1519 C C . LEU A 1 205 ? -8.580 -7.939 -4.452 1.00 98.56 205 LEU A C 1
ATOM 1521 O O . LEU A 1 205 ? -8.047 -7.327 -5.373 1.00 98.56 205 LEU A O 1
ATOM 1525 N N . ALA A 1 206 ? -9.903 -8.103 -4.384 1.00 98.56 206 ALA A N 1
ATOM 1526 C CA . ALA A 1 206 ? -10.803 -7.676 -5.451 1.00 98.56 206 ALA A CA 1
ATOM 1527 C C . ALA A 1 206 ? -10.727 -6.162 -5.716 1.00 98.56 206 ALA A C 1
ATOM 1529 O O . ALA A 1 206 ? -10.761 -5.723 -6.872 1.00 98.56 206 ALA A O 1
ATOM 1530 N N . ALA A 1 207 ? -10.610 -5.346 -4.666 1.00 98.56 207 ALA A N 1
ATOM 1531 C CA . ALA A 1 207 ? -10.456 -3.902 -4.810 1.00 98.56 207 ALA A CA 1
ATOM 1532 C C . ALA A 1 207 ? -9.102 -3.523 -5.427 1.00 98.56 207 ALA A C 1
ATOM 1534 O O . ALA A 1 207 ? -9.067 -2.696 -6.334 1.00 98.56 207 ALA A O 1
ATOM 1535 N N . ILE A 1 208 ? -8.008 -4.152 -4.984 1.00 98.50 208 ILE A N 1
ATOM 1536 C CA . ILE A 1 208 ? -6.662 -3.939 -5.538 1.00 98.50 208 ILE A CA 1
ATOM 1537 C C . ILE A 1 208 ? -6.594 -4.374 -7.012 1.00 98.50 208 ILE A C 1
ATOM 1539 O O . ILE A 1 208 ? -5.983 -3.695 -7.843 1.00 98.50 208 ILE A O 1
ATOM 1543 N N . ASP A 1 209 ? -7.233 -5.491 -7.357 1.00 98.12 209 ASP A N 1
ATOM 1544 C CA . ASP A 1 209 ? -7.229 -6.044 -8.711 1.00 98.12 209 ASP A CA 1
ATOM 1545 C C . ASP A 1 209 ? -8.047 -5.204 -9.696 1.00 98.12 209 ASP A C 1
ATOM 1547 O O . ASP A 1 209 ? -7.661 -5.059 -10.859 1.00 98.12 209 ASP A O 1
ATOM 1551 N N . SER A 1 210 ? -9.161 -4.634 -9.231 1.00 97.75 210 SER A N 1
ATOM 1552 C CA . SER A 1 210 ? -10.068 -3.827 -10.053 1.00 97.75 210 SER A CA 1
ATOM 1553 C C . SER A 1 210 ? -9.708 -2.341 -10.128 1.00 97.75 210 SER A C 1
ATOM 1555 O O . SER A 1 210 ? -10.280 -1.632 -10.961 1.00 97.75 210 SER A O 1
ATOM 1557 N N . ASP A 1 211 ? -8.779 -1.861 -9.299 1.00 98.50 211 ASP A N 1
ATOM 1558 C CA . ASP A 1 211 ? -8.329 -0.473 -9.336 1.00 98.50 211 ASP A CA 1
ATOM 1559 C C . ASP A 1 211 ? -7.558 -0.170 -10.643 1.00 98.50 211 ASP A C 1
ATOM 1561 O O . ASP A 1 211 ? -6.601 -0.880 -10.978 1.00 98.50 211 ASP A O 1
ATOM 1565 N N . PRO A 1 212 ? -7.976 0.846 -11.425 1.00 97.94 212 PRO A N 1
ATOM 1566 C CA . PRO A 1 212 ? -7.383 1.127 -12.728 1.00 97.94 212 PRO A CA 1
ATOM 1567 C C . PRO A 1 212 ? -5.933 1.616 -12.637 1.00 97.94 212 PRO A C 1
ATOM 1569 O O . PRO A 1 212 ? -5.139 1.248 -13.503 1.00 97.94 212 PRO A O 1
ATOM 1572 N N . ASP A 1 213 ? -5.576 2.383 -11.605 1.00 97.81 213 ASP A N 1
ATOM 1573 C CA . ASP A 1 213 ? -4.220 2.912 -11.443 1.00 97.81 213 ASP A CA 1
ATOM 1574 C C . ASP A 1 213 ? -3.270 1.777 -11.046 1.00 97.81 213 ASP A C 1
ATOM 1576 O O . ASP A 1 213 ? -2.210 1.598 -11.647 1.00 97.81 213 ASP A O 1
ATOM 1580 N N . LEU A 1 214 ? -3.697 0.914 -10.116 1.00 98.44 214 LEU A N 1
ATOM 1581 C CA . LEU A 1 214 ? -2.908 -0.256 -9.718 1.00 98.44 214 LEU A CA 1
ATOM 1582 C C . LEU A 1 214 ? -2.781 -1.292 -10.837 1.00 98.44 214 LEU A C 1
ATOM 1584 O O . LEU A 1 214 ? -1.779 -2.002 -10.914 1.00 98.44 214 LEU A O 1
ATOM 1588 N N . LYS A 1 215 ? -3.765 -1.381 -11.736 1.00 98.38 215 LYS A N 1
ATOM 1589 C CA . LYS A 1 215 ? -3.644 -2.211 -12.936 1.00 98.38 215 LYS A CA 1
ATOM 1590 C C . LYS A 1 215 ? -2.520 -1.716 -13.847 1.00 98.38 215 LYS A C 1
ATOM 1592 O O . LYS A 1 215 ? -1.770 -2.549 -14.350 1.00 98.38 215 LYS A O 1
ATOM 1597 N N . VAL A 1 216 ? -2.398 -0.403 -14.050 1.00 97.88 216 VAL A N 1
ATOM 1598 C CA . VAL A 1 216 ? -1.296 0.188 -14.830 1.00 97.88 216 VAL A CA 1
ATOM 1599 C C . VAL A 1 216 ? 0.039 -0.054 -14.129 1.00 97.88 216 VAL A C 1
ATOM 1601 O O . VAL A 1 216 ? 0.968 -0.548 -14.763 1.00 97.88 216 VAL A O 1
ATOM 1604 N N . TYR A 1 217 ? 0.108 0.181 -12.818 1.00 98.25 217 TYR A N 1
ATOM 1605 C CA . TYR A 1 217 ? 1.315 -0.079 -12.029 1.00 98.25 217 TYR A CA 1
ATOM 1606 C C . TYR A 1 217 ? 1.787 -1.536 -12.164 1.00 98.25 217 TYR A C 1
ATOM 1608 O O . TYR A 1 217 ? 2.945 -1.805 -12.466 1.00 98.25 217 TYR A O 1
ATOM 1616 N N . ARG A 1 218 ? 0.878 -2.512 -12.026 1.00 98.25 218 ARG A N 1
ATOM 1617 C CA . ARG A 1 218 ? 1.217 -3.938 -12.186 1.00 98.25 218 ARG A CA 1
ATOM 1618 C C . ARG A 1 218 ? 1.639 -4.308 -13.609 1.00 98.25 218 ARG A C 1
ATOM 1620 O O . ARG A 1 218 ? 2.400 -5.254 -13.782 1.00 98.25 218 ARG A O 1
ATOM 1627 N N . GLN A 1 219 ? 1.150 -3.600 -14.627 1.00 98.06 219 GLN A N 1
ATOM 1628 C CA . GLN A 1 219 ? 1.620 -3.785 -16.004 1.00 98.06 219 GLN A CA 1
ATOM 1629 C C . GLN A 1 219 ? 3.058 -3.291 -16.166 1.00 98.06 219 GLN A C 1
ATOM 1631 O O . GLN A 1 219 ? 3.856 -3.991 -16.776 1.00 98.06 219 GLN A O 1
ATOM 1636 N N . GLN A 1 220 ? 3.396 -2.143 -15.574 1.00 97.44 220 GLN A N 1
ATOM 1637 C CA . GLN A 1 220 ? 4.766 -1.619 -15.538 1.00 97.44 220 GLN A CA 1
ATOM 1638 C C . GLN A 1 220 ? 5.702 -2.538 -14.743 1.00 97.44 220 GLN A C 1
ATOM 1640 O O . GLN A 1 220 ? 6.823 -2.794 -15.170 1.00 97.44 220 GLN A O 1
ATOM 1645 N N . ALA A 1 221 ? 5.224 -3.104 -13.634 1.00 98.00 221 ALA A N 1
ATOM 1646 C CA . ALA A 1 221 ? 5.971 -4.093 -12.860 1.00 98.00 221 ALA A CA 1
ATOM 1647 C C . ALA A 1 221 ? 6.278 -5.374 -13.656 1.00 98.00 221 ALA A C 1
ATOM 1649 O O . ALA A 1 221 ? 7.306 -6.013 -13.451 1.00 98.00 221 ALA A O 1
ATOM 1650 N N . ALA A 1 222 ? 5.385 -5.757 -14.574 1.00 97.88 222 ALA A N 1
ATOM 1651 C CA . ALA A 1 222 ? 5.552 -6.924 -15.439 1.00 97.88 222 ALA A CA 1
ATOM 1652 C C . ALA A 1 222 ? 6.352 -6.636 -16.724 1.00 97.88 222 ALA A C 1
ATOM 1654 O O . ALA A 1 222 ? 6.688 -7.576 -17.448 1.00 97.88 222 ALA A O 1
ATOM 1655 N N . ASP A 1 223 ? 6.627 -5.367 -17.031 1.00 96.44 223 ASP A N 1
ATOM 1656 C CA . ASP A 1 223 ? 7.395 -4.963 -18.204 1.00 96.44 223 ASP A CA 1
ATOM 1657 C C . ASP A 1 223 ? 8.901 -5.094 -17.913 1.00 96.44 223 ASP A C 1
ATOM 1659 O O . ASP A 1 223 ? 9.404 -4.408 -17.021 1.00 96.44 223 ASP A O 1
ATOM 1663 N N . PRO A 1 224 ? 9.658 -5.937 -18.640 1.00 95.31 224 PRO A N 1
ATOM 1664 C CA . PRO A 1 224 ? 11.085 -6.129 -18.391 1.00 95.31 224 PRO A CA 1
ATOM 1665 C C . PRO A 1 224 ? 11.935 -4.866 -18.607 1.00 95.31 224 PRO A C 1
ATOM 1667 O O . PRO A 1 224 ? 13.036 -4.798 -18.069 1.00 95.31 224 PRO A O 1
ATOM 1670 N N . GLU A 1 225 ? 11.455 -3.866 -19.356 1.00 94.81 225 GLU A N 1
ATOM 1671 C CA . GLU A 1 225 ? 12.176 -2.601 -19.564 1.00 94.81 225 GLU A CA 1
ATOM 1672 C C . GLU A 1 225 ? 11.881 -1.547 -18.479 1.00 94.81 225 GLU A C 1
ATOM 1674 O O . GLU A 1 225 ? 12.571 -0.524 -18.417 1.00 94.81 225 GLU A O 1
ATOM 1679 N N . ILE A 1 226 ? 10.890 -1.801 -17.613 1.00 96.38 226 ILE A N 1
ATOM 1680 C CA . ILE A 1 226 ? 10.539 -0.958 -16.460 1.00 96.38 226 ILE A CA 1
ATOM 1681 C C . ILE A 1 226 ? 10.822 -1.694 -15.146 1.00 96.38 226 ILE A C 1
ATOM 1683 O O . ILE A 1 226 ? 11.630 -1.230 -14.356 1.00 96.38 226 ILE A O 1
ATOM 1687 N N . SER A 1 227 ? 10.209 -2.859 -14.922 1.00 96.94 227 SER A N 1
ATOM 1688 C CA . SER A 1 227 ? 10.488 -3.776 -13.804 1.00 96.94 227 SER A CA 1
ATOM 1689 C C . SER A 1 227 ? 10.408 -3.158 -12.400 1.00 96.94 227 SER A C 1
ATOM 1691 O O . SER A 1 227 ? 11.161 -3.557 -11.511 1.00 96.94 227 SER A O 1
ATOM 1693 N N . ILE A 1 228 ? 9.500 -2.205 -12.168 1.00 97.75 228 ILE A N 1
ATOM 1694 C CA . ILE A 1 228 ? 9.192 -1.747 -10.803 1.00 97.75 228 ILE A CA 1
ATOM 1695 C C . ILE A 1 228 ? 8.632 -2.901 -9.959 1.00 97.75 228 ILE A C 1
ATOM 1697 O O . ILE A 1 228 ? 7.979 -3.814 -10.464 1.00 97.75 228 ILE A O 1
ATOM 1701 N N . GLY A 1 229 ? 8.901 -2.897 -8.659 1.00 98.12 229 GLY A N 1
ATOM 1702 C CA . GLY A 1 229 ? 8.537 -4.001 -7.779 1.00 98.12 229 GLY A CA 1
ATOM 1703 C C . GLY A 1 229 ? 7.066 -3.993 -7.385 1.00 98.12 229 GLY A C 1
ATOM 1704 O O . GLY A 1 229 ? 6.545 -2.995 -6.893 1.00 98.12 229 GLY A O 1
ATOM 1705 N N . TRP A 1 230 ? 6.421 -5.150 -7.513 1.00 98.50 230 TRP A N 1
ATOM 1706 C CA . TRP A 1 230 ? 5.104 -5.428 -6.951 1.00 98.50 230 TRP A CA 1
ATOM 1707 C C . TRP A 1 230 ? 5.118 -6.795 -6.268 1.00 98.50 230 TRP A C 1
ATOM 1709 O O . TRP A 1 230 ? 5.272 -7.823 -6.929 1.00 98.50 230 TRP A O 1
ATOM 1719 N N . ASP A 1 231 ? 4.915 -6.813 -4.954 1.00 98.69 231 ASP A N 1
ATOM 1720 C CA . ASP A 1 231 ? 4.704 -8.038 -4.181 1.00 98.69 231 ASP A CA 1
ATOM 1721 C C . ASP A 1 231 ? 3.433 -7.909 -3.341 1.00 98.69 231 ASP A C 1
ATOM 1723 O O . ASP A 1 231 ? 3.230 -6.904 -2.661 1.00 98.69 231 ASP A O 1
ATOM 1727 N N . LEU A 1 232 ? 2.569 -8.922 -3.394 1.00 98.56 232 LEU A N 1
ATOM 1728 C CA . LEU A 1 232 ? 1.319 -8.965 -2.642 1.00 98.56 232 LEU A CA 1
ATOM 1729 C C . LEU A 1 232 ? 1.284 -10.232 -1.800 1.00 98.56 232 LEU A C 1
ATOM 1731 O O . LEU A 1 232 ? 1.397 -11.344 -2.314 1.00 98.56 232 LEU A O 1
ATOM 1735 N N . GLN A 1 233 ? 1.052 -10.055 -0.505 1.00 98.75 233 GLN A N 1
ATOM 1736 C CA . GLN A 1 233 ? 1.047 -11.126 0.478 1.00 98.75 233 GLN A CA 1
ATOM 1737 C C . GLN A 1 233 ? -0.278 -11.140 1.238 1.00 98.75 233 GLN A C 1
ATOM 1739 O O . GLN A 1 233 ? -0.735 -10.116 1.751 1.00 98.75 233 GLN A O 1
ATOM 1744 N N . LEU A 1 234 ? -0.888 -12.323 1.318 1.00 98.56 234 LEU A N 1
ATOM 1745 C CA . LEU A 1 234 ? -2.003 -12.582 2.220 1.00 98.56 234 LEU A CA 1
ATOM 1746 C C . LEU A 1 234 ? -1.453 -12.879 3.607 1.00 98.56 234 LEU A C 1
ATOM 1748 O O . LEU A 1 234 ? -0.741 -13.860 3.809 1.00 98.56 234 LEU A O 1
ATOM 1752 N N . GLU A 1 235 ? -1.821 -12.044 4.566 1.00 98.31 235 GLU A N 1
ATOM 1753 C CA . GLU A 1 235 ? -1.338 -12.141 5.933 1.00 98.31 235 GLU A CA 1
ATOM 1754 C C . GLU A 1 235 ? -2.429 -12.724 6.836 1.00 98.31 235 GLU A C 1
ATOM 1756 O O . GLU A 1 235 ? -3.522 -12.152 6.927 1.00 98.31 235 GLU A O 1
ATOM 1761 N N . PRO A 1 236 ? -2.168 -13.827 7.558 1.00 97.56 236 PRO A N 1
ATOM 1762 C CA . PRO A 1 236 ? -3.146 -14.390 8.487 1.00 97.56 236 PRO A CA 1
ATOM 1763 C C . PRO A 1 236 ? -3.421 -13.453 9.672 1.00 97.56 236 PRO A C 1
ATOM 1765 O O . PRO A 1 236 ? -4.472 -13.549 10.304 1.00 97.56 236 PRO A O 1
ATOM 1768 N N . SER A 1 237 ? -2.479 -12.558 9.987 1.00 97.81 237 SER A N 1
ATOM 1769 C CA . SER A 1 237 ? -2.629 -11.553 11.031 1.00 97.81 237 SER A CA 1
ATOM 1770 C C . SER A 1 237 ? -1.691 -10.369 10.802 1.00 97.81 237 SER A C 1
ATOM 1772 O O . SER A 1 237 ? -0.474 -10.528 10.798 1.00 97.81 237 SER A O 1
ATOM 1774 N N . ILE A 1 238 ? -2.257 -9.169 10.724 1.00 97.88 238 ILE A N 1
ATOM 1775 C CA . ILE A 1 238 ? -1.565 -7.879 10.720 1.00 97.88 238 ILE A CA 1
ATOM 1776 C C . ILE A 1 238 ? -2.013 -7.116 11.961 1.00 97.88 238 ILE A C 1
ATOM 1778 O O . ILE A 1 238 ? -3.197 -7.127 12.288 1.00 97.88 238 ILE A O 1
ATOM 1782 N N . THR A 1 239 ? -1.090 -6.425 12.627 1.00 97.44 239 THR A N 1
ATOM 1783 C CA . THR A 1 239 ? -1.421 -5.464 13.685 1.00 97.44 239 THR A CA 1
ATOM 1784 C C . THR A 1 239 ? -1.121 -4.057 13.193 1.00 97.44 239 THR A C 1
ATOM 1786 O O . THR A 1 239 ? 0.034 -3.700 12.981 1.00 97.44 239 THR A O 1
ATOM 1789 N N . ALA A 1 240 ? -2.169 -3.256 13.038 1.00 96.25 240 ALA A N 1
ATOM 1790 C CA . ALA A 1 240 ? -2.072 -1.823 12.837 1.00 96.25 240 ALA A CA 1
ATOM 1791 C C . ALA A 1 240 ? -2.084 -1.124 14.208 1.00 96.25 240 ALA A C 1
ATOM 1793 O O . ALA A 1 240 ? -3.046 -1.308 14.968 1.00 96.25 240 ALA A O 1
ATOM 1794 N N . PRO A 1 241 ? -1.059 -0.325 14.550 1.00 94.94 241 PRO A N 1
ATOM 1795 C CA . PRO A 1 241 ? -1.040 0.403 15.810 1.00 94.94 241 PRO A CA 1
ATOM 1796 C C . PRO A 1 241 ? -2.147 1.468 15.860 1.00 94.94 241 PRO A C 1
ATOM 1798 O O . PRO A 1 241 ? -2.844 1.751 14.872 1.00 94.94 241 PRO A O 1
ATOM 1801 N N . ALA A 1 242 ? -2.324 2.054 17.042 1.00 92.56 242 ALA A N 1
ATOM 1802 C CA . ALA A 1 242 ? -3.044 3.313 17.156 1.00 92.56 242 ALA A CA 1
ATOM 1803 C C . ALA A 1 242 ? -2.296 4.402 16.372 1.00 92.56 242 ALA A C 1
ATOM 1805 O O . ALA A 1 242 ? -1.082 4.336 16.195 1.00 92.56 242 ALA A O 1
ATOM 1806 N N . TYR A 1 243 ? -3.025 5.397 15.886 1.00 88.19 243 TYR A N 1
ATOM 1807 C CA . TYR A 1 243 ? -2.430 6.587 15.303 1.00 88.19 243 TYR A CA 1
ATOM 1808 C C . TYR A 1 243 ? -1.744 7.417 16.392 1.00 88.19 243 TYR A C 1
ATOM 1810 O O . TYR A 1 243 ? -2.380 7.767 17.386 1.00 88.19 243 TYR A O 1
ATOM 1818 N N . GLU A 1 244 ? -0.460 7.716 16.196 1.00 79.06 244 GLU A N 1
ATOM 1819 C CA . GLU A 1 244 ? 0.373 8.467 17.149 1.00 79.06 244 GLU A CA 1
ATOM 1820 C C . GLU A 1 244 ? 0.566 9.940 16.750 1.00 79.06 244 GLU A C 1
ATOM 1822 O O . GLU A 1 244 ? 1.151 10.713 17.507 1.00 79.06 244 GLU A O 1
ATOM 1827 N N . GLY A 1 245 ? 0.057 10.355 15.584 1.00 70.62 245 GLY A N 1
ATOM 1828 C CA . GLY A 1 245 ? 0.160 11.740 15.136 1.00 70.62 245 GLY A CA 1
ATOM 1829 C C . GLY A 1 245 ? -0.682 12.693 15.989 1.00 70.62 245 GLY A C 1
ATOM 1830 O O . GLY A 1 245 ? -1.772 12.355 16.464 1.00 70.62 245 GLY A O 1
ATOM 1831 N N . GLN A 1 246 ? -0.174 13.910 16.179 1.00 60.91 246 GLN A N 1
ATOM 1832 C CA . GLN A 1 246 ? -0.849 14.941 16.957 1.00 60.91 246 GLN A CA 1
ATOM 1833 C C . GLN A 1 246 ? -2.149 15.357 16.254 1.00 60.91 246 GLN A C 1
ATOM 1835 O O . GLN A 1 246 ? -2.134 15.873 15.138 1.00 60.91 246 GLN A O 1
ATOM 1840 N N . LEU A 1 247 ? -3.290 15.124 16.909 1.00 59.62 247 LEU A N 1
ATOM 1841 C CA . LEU A 1 247 ? -4.576 15.681 16.493 1.00 59.62 247 LEU A CA 1
ATOM 1842 C C . LEU A 1 247 ? -4.540 17.182 16.772 1.00 59.62 247 LEU A C 1
ATOM 1844 O O . LEU A 1 247 ? -4.910 17.620 17.862 1.00 59.62 247 LEU A O 1
ATOM 1848 N N . ASP A 1 248 ? -4.036 17.963 15.822 1.00 49.44 248 ASP A N 1
ATOM 1849 C CA . ASP A 1 248 ? -3.988 19.409 15.972 1.00 49.44 248 ASP A CA 1
ATOM 1850 C C . ASP A 1 248 ? -5.413 19.973 15.846 1.00 49.44 248 ASP A C 1
ATOM 1852 O O . ASP A 1 248 ? -5.965 20.148 14.761 1.00 49.44 248 ASP A O 1
ATOM 1856 N N . LEU A 1 249 ? -6.069 20.178 16.989 1.00 52.56 249 LEU A N 1
ATOM 1857 C CA . LEU A 1 249 ? -7.397 20.784 17.092 1.00 52.56 249 LEU A CA 1
ATOM 1858 C C . LEU A 1 249 ? -7.265 22.311 17.173 1.00 52.56 249 LEU A C 1
ATOM 1860 O O . LEU A 1 249 ? -7.765 22.918 18.116 1.00 52.56 249 LEU A O 1
ATOM 1864 N N . ASN A 1 250 ? -6.576 22.939 16.219 1.00 46.72 250 ASN A N 1
ATOM 1865 C CA . ASN A 1 250 ? -6.346 24.387 16.266 1.00 46.72 250 ASN A CA 1
ATOM 1866 C C . ASN A 1 250 ? -7.508 25.239 15.710 1.00 46.72 250 ASN A C 1
ATOM 1868 O O . ASN A 1 250 ? -7.579 26.415 16.045 1.00 46.72 250 ASN A O 1
ATOM 1872 N N . ASP A 1 251 ? -8.480 24.667 14.981 1.00 48.88 251 ASP A N 1
ATOM 1873 C CA . ASP A 1 251 ? -9.513 25.464 14.274 1.00 48.88 251 ASP A CA 1
ATOM 1874 C C . ASP A 1 251 ? -10.979 25.059 14.530 1.00 48.88 251 ASP A C 1
ATOM 1876 O O . ASP A 1 251 ? -11.894 25.431 13.791 1.00 48.88 251 ASP A O 1
ATOM 1880 N N . GLY A 1 252 ? -11.252 24.297 15.589 1.00 41.72 252 GLY A N 1
ATOM 1881 C CA . GLY A 1 252 ? -12.597 23.797 15.871 1.00 41.72 252 GLY A CA 1
ATOM 1882 C C . GLY A 1 252 ? -13.190 24.322 17.168 1.00 41.72 252 GLY A C 1
ATOM 1883 O O . GLY A 1 252 ? -13.351 23.531 18.094 1.00 41.72 252 GLY A O 1
ATOM 1884 N N . GLU A 1 253 ? -13.585 25.599 17.258 1.00 42.00 253 GLU A N 1
ATOM 1885 C CA . GLU A 1 253 ? -14.522 25.962 18.329 1.00 42.00 253 GLU A CA 1
ATOM 1886 C C . GLU A 1 253 ? -15.815 25.146 18.135 1.00 42.00 253 GLU A C 1
ATOM 1888 O O . GLU A 1 253 ? -16.458 25.238 17.079 1.00 42.00 253 GLU A O 1
ATOM 1893 N N . PRO A 1 254 ? -16.228 24.326 19.122 1.00 48.88 254 PRO A N 1
ATOM 1894 C CA . PRO A 1 254 ? -17.489 23.624 19.029 1.00 48.88 254 PRO A CA 1
ATOM 1895 C C . PRO A 1 254 ? -18.594 24.675 18.993 1.00 48.88 254 PRO A C 1
ATOM 1897 O O . PRO A 1 254 ? -18.819 25.385 19.975 1.00 48.88 254 PRO A O 1
ATOM 1900 N N . ARG A 1 255 ? -19.305 24.769 17.864 1.00 46.25 255 ARG A N 1
ATOM 1901 C CA . ARG A 1 255 ? -20.511 25.593 17.779 1.00 46.25 255 ARG A CA 1
ATOM 1902 C C . ARG A 1 255 ? -21.491 25.095 18.835 1.00 46.25 255 ARG A C 1
ATOM 1904 O O . ARG A 1 255 ? -22.025 23.992 18.718 1.00 46.25 255 ARG A O 1
ATOM 1911 N N . ARG A 1 256 ? -21.687 25.903 19.879 1.00 45.91 256 ARG A N 1
ATOM 1912 C CA . ARG A 1 256 ? -22.749 25.702 20.864 1.00 45.91 256 ARG A CA 1
ATOM 1913 C C . ARG A 1 256 ? -24.078 25.825 20.116 1.00 45.91 256 ARG A C 1
ATOM 1915 O O . ARG A 1 256 ? -24.356 26.881 19.551 1.00 45.91 256 ARG A O 1
ATOM 1922 N N . GLY A 1 257 ? -24.808 24.716 20.033 1.00 45.06 257 GLY A N 1
ATOM 1923 C CA . GLY A 1 257 ? -26.215 24.688 19.632 1.00 45.06 257 GLY A CA 1
ATOM 1924 C C . GLY A 1 257 ? -27.119 24.920 20.828 1.00 45.06 257 GLY A C 1
ATOM 1925 O O . GLY A 1 257 ? -26.655 24.650 21.961 1.00 45.06 257 GLY A O 1
#

Nearest PDB structures (foldseek):
  3gmg-assembly1_B  TM=7.871E-01  e=9.600E-11  Mycobacterium tuberculosis
  7pdh-assembly1_A  TM=3.931E-01  e=1.834E+00  Bos taurus

Solvent-accessible surface area (backbone atoms only — not comparable to full-atom values): 16241 Å² total; per-residue (Å²): 144,85,70,66,62,66,56,51,52,53,51,53,54,49,58,56,52,71,68,56,77,72,75,80,80,80,79,78,80,80,85,75,93,78,91,77,87,84,84,90,74,86,84,80,82,83,87,82,81,89,85,84,90,85,82,94,85,72,92,82,80,80,87,76,88,84,89,90,77,83,85,77,82,80,78,79,88,72,85,79,84,74,79,78,74,73,60,89,87,71,41,70,63,59,53,51,51,50,57,49,48,64,70,42,33,54,86,63,29,55,46,62,45,73,36,34,12,42,36,40,37,37,28,47,29,52,69,74,35,70,77,66,42,88,65,65,69,74,70,29,50,74,50,53,66,58,58,48,47,53,54,50,24,34,50,74,38,57,36,80,37,40,20,50,75,71,42,43,56,46,99,82,59,58,76,44,64,56,92,90,25,40,30,49,86,88,42,77,41,60,74,68,44,40,36,38,31,25,34,62,51,69,43,32,50,52,30,48,66,67,33,69,69,51,44,52,51,53,49,43,32,70,31,82,66,33,33,21,41,77,47,79,42,83,35,84,63,39,77,34,47,40,45,82,73,82,82,80,77,84,83,68,80,79,79,83,125

Sequence (257 aa):
MGIEMEETLSRELHEVADRLAVPPMPSLPSHASNGGQPSRRAWEPPLVAAATIVVLAVVGLLALQEGGHDPQPAPPPGPAASQAPPSRADDPEGQRHQRRIERLQDPAGQVPRTGPGVTVTLSDAPEEVISSTTHDLNFLVVHQQDIRSVVNAMWKAGAIAVTVQGQRVVSTAEITCEGNAVILQGMPYSQPYRVSAVGDQDSLLAAIDSDPDLKVYRQQAADPEISIGWDLQLEPSITAPAYEGQLDLNDGEPRRG

Mean predicted aligned error: 17.94 Å